Protein AF-A0A0K9PG26-F1 (afdb_monomer_lite)

InterPro domains:
  IPR025697 CLU domain [PF13236] (3-60)
  IPR025697 CLU domain [PS51823] (1-61)
  IPR027523 CLU domain containing protein [PTHR12601] (2-182)

Organism: Zostera marina (NCBI:txid29655)

Structure (mmCIF, N/CA/C/O backbone):
data_AF-A0A0K9PG26-F1
#
_entry.id   AF-A0A0K9PG26-F1
#
loop_
_atom_site.group_PDB
_atom_site.id
_atom_site.type_symbol
_atom_site.label_atom_id
_atom_site.label_alt_id
_atom_site.label_comp_id
_atom_site.label_asym_id
_atom_site.label_entity_id
_atom_site.label_seq_id
_atom_site.pdbx_PDB_ins_code
_atom_site.Cartn_x
_atom_site.Cartn_y
_atom_site.Cartn_z
_atom_site.occupancy
_atom_site.B_iso_or_equiv
_atom_site.auth_seq_id
_atom_site.auth_comp_id
_atom_site.auth_asym_id
_atom_site.auth_atom_id
_atom_site.pdbx_PDB_model_num
ATOM 1 N N . MET A 1 1 ? -6.878 -3.448 -15.282 1.00 68.56 1 MET A N 1
ATOM 2 C CA . MET A 1 1 ? -6.053 -3.776 -14.101 1.00 68.56 1 MET A CA 1
ATOM 3 C C . MET A 1 1 ? -6.264 -2.740 -13.002 1.00 68.56 1 MET A C 1
ATOM 5 O O . MET A 1 1 ? -6.674 -3.119 -11.918 1.00 68.56 1 MET A O 1
ATOM 9 N N . ASP A 1 2 ? -6.126 -1.450 -13.309 1.00 79.94 2 ASP A N 1
ATOM 10 C CA . ASP A 1 2 ? -6.165 -0.336 -12.342 1.00 79.94 2 ASP A CA 1
ATOM 11 C C . ASP A 1 2 ? -7.401 -0.305 -11.429 1.00 79.94 2 ASP A C 1
ATOM 13 O O . ASP A 1 2 ? -7.270 -0.129 -10.222 1.00 79.94 2 ASP A O 1
ATOM 17 N N . ARG A 1 3 ? -8.602 -0.567 -11.969 1.00 86.94 3 ARG A N 1
ATOM 18 C CA . ARG A 1 3 ? -9.836 -0.632 -11.164 1.00 86.94 3 ARG A CA 1
ATOM 19 C C . ARG A 1 3 ? -9.792 -1.724 -10.086 1.00 86.94 3 ARG A C 1
ATOM 21 O O . ARG A 1 3 ? -10.201 -1.467 -8.961 1.00 86.94 3 ARG A O 1
ATOM 28 N N . LEU A 1 4 ? -9.280 -2.912 -10.421 1.00 87.31 4 LEU A N 1
ATOM 29 C CA . LEU A 1 4 ? -9.166 -4.033 -9.477 1.00 87.31 4 LEU A CA 1
ATOM 30 C C . LEU A 1 4 ? -8.142 -3.724 -8.380 1.00 87.31 4 LEU A C 1
ATOM 32 O O . LEU A 1 4 ? -8.354 -4.065 -7.222 1.00 87.31 4 LEU A O 1
ATOM 36 N N . VAL A 1 5 ? -7.049 -3.042 -8.738 1.00 89.31 5 VAL A N 1
ATOM 37 C CA . VAL A 1 5 ? -6.026 -2.609 -7.776 1.00 89.31 5 VAL A CA 1
ATOM 38 C C . VAL A 1 5 ? -6.606 -1.582 -6.806 1.00 89.31 5 VAL A C 1
ATOM 40 O O . VAL A 1 5 ? -6.381 -1.702 -5.611 1.00 89.31 5 VAL A O 1
ATOM 43 N N . LEU A 1 6 ? -7.382 -0.609 -7.293 1.00 90.62 6 LEU A N 1
ATOM 44 C CA . LEU A 1 6 ? -8.043 0.391 -6.447 1.00 90.62 6 LEU A CA 1
ATOM 45 C C . LEU A 1 6 ? -9.041 -0.237 -5.469 1.00 90.62 6 LEU A C 1
ATOM 47 O O . LEU A 1 6 ? -9.115 0.172 -4.314 1.00 90.62 6 LEU A O 1
ATOM 51 N N . GLU A 1 7 ? -9.805 -1.229 -5.917 1.00 90.88 7 GLU A N 1
ATOM 52 C CA . GLU A 1 7 ? -10.752 -1.943 -5.062 1.00 90.88 7 GLU A CA 1
ATOM 53 C C . GLU A 1 7 ? -10.031 -2.778 -3.996 1.00 90.88 7 GLU A C 1
ATOM 55 O O . GLU A 1 7 ? -10.368 -2.694 -2.816 1.00 90.88 7 GLU A O 1
ATOM 60 N N . ALA A 1 8 ? -8.979 -3.506 -4.381 1.00 90.19 8 ALA A N 1
ATOM 61 C CA . ALA A 1 8 ? -8.137 -4.241 -3.441 1.00 90.19 8 ALA A CA 1
ATOM 62 C C . ALA A 1 8 ? -7.416 -3.307 -2.452 1.00 90.19 8 ALA A C 1
ATOM 64 O O . ALA A 1 8 ? -7.303 -3.623 -1.271 1.00 90.19 8 ALA A O 1
ATOM 65 N N . ALA A 1 9 ? -6.964 -2.139 -2.913 1.00 91.00 9 ALA A N 1
ATOM 66 C CA . ALA A 1 9 ? -6.271 -1.153 -2.094 1.00 91.00 9 ALA A CA 1
ATOM 67 C C . ALA A 1 9 ? -7.142 -0.637 -0.945 1.00 91.00 9 ALA A C 1
ATOM 69 O O . ALA A 1 9 ? -6.634 -0.506 0.163 1.00 91.00 9 ALA A O 1
ATOM 70 N N . LYS A 1 10 ? -8.443 -0.412 -1.174 1.00 89.62 10 LYS A N 1
ATOM 71 C CA . LYS A 1 10 ? -9.386 -0.017 -0.111 1.00 89.62 10 LYS A CA 1
ATOM 72 C C . LYS A 1 10 ? -9.435 -1.057 1.006 1.00 89.62 10 LYS A C 1
ATOM 74 O O . LYS A 1 10 ? -9.134 -0.738 2.148 1.00 89.62 10 LYS A O 1
ATOM 79 N N . HIS A 1 11 ? -9.636 -2.326 0.645 1.00 88.44 11 HIS A N 1
ATOM 80 C CA . HIS A 1 11 ? -9.655 -3.442 1.597 1.00 88.44 11 HIS A CA 1
ATOM 81 C C . HIS A 1 11 ? -8.320 -3.626 2.343 1.00 88.44 11 HIS A C 1
ATOM 83 O O . HIS A 1 11 ? -8.292 -4.080 3.485 1.00 88.44 11 HIS A O 1
ATOM 89 N N . LEU A 1 12 ? -7.200 -3.272 1.707 1.00 89.06 12 LEU A N 1
ATOM 90 C CA . LEU A 1 12 ? -5.863 -3.305 2.305 1.00 89.06 12 LEU A CA 1
ATOM 91 C C . LEU A 1 12 ? -5.487 -2.009 3.042 1.00 89.06 12 LEU A C 1
ATOM 93 O O . LEU A 1 12 ? -4.364 -1.905 3.536 1.00 89.06 12 LEU A O 1
ATOM 97 N N . HIS A 1 13 ? -6.396 -1.034 3.133 1.00 90.81 13 HIS A N 1
ATOM 98 C CA . HIS A 1 13 ? -6.166 0.279 3.737 1.00 90.81 13 HIS A CA 1
ATOM 99 C C . HIS A 1 13 ? -5.010 1.067 3.089 1.00 90.81 13 HIS A C 1
ATOM 101 O O . HIS A 1 13 ? -4.269 1.794 3.757 1.00 90.81 13 HIS A O 1
ATOM 107 N N . ILE A 1 14 ? -4.840 0.936 1.772 1.00 91.88 14 ILE A N 1
ATOM 108 C CA . ILE A 1 14 ? -3.791 1.597 0.990 1.00 91.88 14 ILE A CA 1
ATOM 109 C C . ILE A 1 14 ? -4.336 2.876 0.342 1.00 91.88 14 ILE A C 1
ATOM 111 O O . ILE A 1 14 ? -5.300 2.850 -0.420 1.00 91.88 14 ILE A O 1
ATOM 115 N N . LYS A 1 15 ? -3.676 4.012 0.602 1.00 91.56 15 LYS A N 1
ATOM 116 C CA . LYS A 1 15 ? -3.995 5.309 -0.017 1.00 91.56 15 LYS A CA 1
ATOM 117 C C . LYS A 1 15 ? -3.429 5.375 -1.438 1.00 91.56 15 LYS A C 1
ATOM 119 O O . LYS A 1 15 ? -2.234 5.136 -1.647 1.00 91.56 15 LYS A O 1
ATOM 124 N N . GLU A 1 16 ? -4.261 5.780 -2.396 1.00 91.94 16 GLU A N 1
ATOM 125 C CA . GLU A 1 16 ? -3.790 6.172 -3.727 1.00 91.94 16 GLU A CA 1
ATOM 126 C C . GLU A 1 16 ? -2.880 7.403 -3.610 1.00 91.94 16 GLU A C 1
ATOM 128 O O . GLU A 1 16 ? -3.219 8.400 -2.970 1.00 91.94 16 GLU A O 1
ATOM 133 N N . HIS A 1 17 ? -1.694 7.326 -4.199 1.00 91.50 17 HIS A N 1
ATOM 134 C CA . HIS A 1 17 ? -0.677 8.359 -4.086 1.00 91.50 17 HIS A CA 1
ATOM 135 C C . HIS A 1 17 ? 0.099 8.503 -5.392 1.00 91.50 17 HIS A C 1
ATOM 137 O O . HIS A 1 17 ? 0.189 7.581 -6.200 1.00 91.50 17 HIS A O 1
ATOM 143 N N . THR A 1 18 ? 0.676 9.682 -5.595 1.00 91.69 18 THR A N 1
ATOM 144 C CA . THR A 1 18 ? 1.418 10.002 -6.814 1.00 91.69 18 THR A CA 1
ATOM 145 C C . THR A 1 18 ? 2.913 9.869 -6.567 1.00 91.69 18 THR A C 1
ATOM 147 O O . THR A 1 18 ? 3.439 10.478 -5.638 1.00 91.69 18 THR A O 1
ATOM 150 N N . VAL A 1 19 ? 3.614 9.124 -7.413 1.00 90.81 19 VAL A N 1
ATOM 151 C CA . VAL A 1 19 ? 5.076 8.974 -7.380 1.00 90.81 19 VAL A CA 1
ATOM 152 C C . VAL A 1 19 ? 5.703 9.519 -8.654 1.00 90.81 19 VAL A C 1
ATOM 154 O O . VAL A 1 19 ? 5.040 9.599 -9.687 1.00 90.81 19 VAL A O 1
ATOM 157 N N . LEU A 1 20 ? 6.971 9.916 -8.573 1.00 90.19 20 LEU A N 1
ATOM 158 C CA . LEU A 1 20 ? 7.750 10.326 -9.737 1.00 90.19 20 LEU A CA 1
ATOM 159 C C . LEU A 1 20 ? 8.539 9.136 -10.280 1.00 90.19 20 LEU A C 1
ATOM 161 O O . LEU A 1 20 ? 9.226 8.447 -9.524 1.00 90.19 20 LEU A O 1
ATOM 165 N N . ASP A 1 21 ? 8.457 8.916 -11.588 1.00 87.75 21 ASP A N 1
ATOM 166 C CA . ASP A 1 21 ? 9.304 7.945 -12.274 1.00 87.75 21 ASP A CA 1
ATOM 167 C C . ASP A 1 21 ? 10.742 8.472 -12.475 1.00 87.75 21 ASP A C 1
ATOM 169 O O . ASP A 1 21 ? 11.083 9.607 -12.121 1.00 87.75 21 ASP A O 1
ATOM 173 N N . GLY A 1 22 ? 11.612 7.642 -13.060 1.00 85.62 22 GLY A N 1
ATOM 174 C CA . GLY A 1 22 ? 12.997 8.023 -13.365 1.00 85.62 22 GLY A CA 1
ATOM 175 C C . GLY A 1 22 ? 13.137 9.169 -14.378 1.00 85.62 22 GLY A C 1
ATOM 176 O O . GLY A 1 22 ? 14.198 9.785 -14.442 1.00 85.62 22 GLY A O 1
ATOM 177 N N . ALA A 1 23 ? 12.081 9.480 -15.135 1.00 87.75 23 ALA A N 1
ATOM 178 C CA . ALA A 1 23 ? 12.010 10.595 -16.077 1.00 87.75 23 ALA A CA 1
ATOM 179 C C . ALA A 1 23 ? 11.346 11.851 -15.470 1.00 87.75 23 ALA A C 1
ATOM 181 O O . ALA A 1 23 ? 11.196 12.860 -16.157 1.00 87.75 23 ALA A O 1
ATOM 182 N N . GLY A 1 24 ? 10.955 11.813 -14.189 1.00 85.19 24 GLY A N 1
ATOM 183 C CA . GLY A 1 24 ? 10.282 12.912 -13.496 1.00 85.19 24 GLY A CA 1
ATOM 184 C C . GLY A 1 24 ? 8.788 13.044 -13.810 1.00 85.19 24 GLY A C 1
ATOM 185 O O . GLY A 1 24 ? 8.179 14.046 -13.437 1.00 85.19 24 GLY A O 1
ATOM 186 N N . LYS A 1 25 ? 8.174 12.059 -14.474 1.00 88.88 25 LYS A N 1
ATOM 187 C CA . LYS A 1 25 ? 6.734 12.029 -14.736 1.00 88.88 25 LYS A CA 1
ATOM 188 C C . LYS A 1 25 ? 5.983 11.516 -13.511 1.00 88.88 25 LYS A C 1
ATOM 190 O O . LYS A 1 25 ? 6.385 10.546 -12.871 1.00 88.88 25 LYS A O 1
ATOM 195 N N . SER A 1 26 ? 4.855 12.150 -13.209 1.00 89.56 26 SER A N 1
ATOM 196 C CA . SER A 1 26 ? 3.950 11.729 -12.146 1.00 89.56 26 SER A CA 1
ATOM 197 C C . SER A 1 26 ? 3.093 10.531 -12.569 1.00 89.56 26 SER A C 1
ATOM 199 O O . SER A 1 26 ? 2.443 10.539 -13.616 1.00 89.56 26 SER A O 1
ATOM 201 N N . VAL A 1 27 ? 3.070 9.498 -11.729 1.00 89.94 27 VAL A N 1
ATOM 202 C CA . VAL A 1 27 ? 2.254 8.288 -11.892 1.00 89.94 27 VAL A CA 1
ATOM 203 C C . VAL A 1 27 ? 1.452 8.068 -10.615 1.00 89.94 27 VAL A C 1
ATOM 205 O O . VAL A 1 27 ? 2.006 8.116 -9.518 1.00 89.94 27 VAL A O 1
ATOM 208 N N . LYS A 1 28 ? 0.143 7.837 -10.743 1.00 91.31 28 LYS A N 1
ATOM 209 C CA . LYS A 1 28 ? -0.724 7.490 -9.610 1.00 91.31 28 LYS A CA 1
ATOM 210 C C . LYS A 1 28 ? -0.681 5.990 -9.360 1.00 91.31 28 LYS A C 1
ATOM 212 O O . LYS A 1 28 ? -0.834 5.211 -10.296 1.00 91.31 28 LYS A O 1
ATOM 217 N N . LEU A 1 29 ? -0.485 5.601 -8.106 1.00 90.69 29 LEU A N 1
ATOM 218 C CA . LEU A 1 29 ? -0.413 4.214 -7.668 1.00 90.69 29 LEU A CA 1
ATOM 219 C C . LEU A 1 29 ? -1.283 4.011 -6.428 1.00 90.69 29 LEU A C 1
ATOM 221 O O . LEU A 1 29 ? -1.272 4.817 -5.501 1.00 90.69 29 LEU A O 1
ATOM 225 N N . ALA A 1 30 ? -1.976 2.879 -6.381 1.00 91.19 30 ALA A N 1
ATOM 226 C CA . ALA A 1 30 ? -2.668 2.380 -5.191 1.00 91.19 30 ALA A CA 1
ATOM 227 C C . ALA A 1 30 ? -1.954 1.143 -4.608 1.00 91.19 30 ALA A C 1
ATOM 229 O O . ALA A 1 30 ? -2.565 0.289 -3.978 1.00 91.19 30 ALA A O 1
ATOM 230 N N . ALA A 1 31 ? -0.647 1.034 -4.858 1.00 91.44 31 ALA A N 1
ATOM 231 C CA . ALA A 1 31 ? 0.216 -0.055 -4.420 1.00 91.44 31 ALA A CA 1
ATOM 232 C C . ALA A 1 31 ? 1.639 0.478 -4.139 1.00 91.44 31 ALA A C 1
ATOM 234 O O . ALA A 1 31 ? 1.981 1.584 -4.571 1.00 91.44 31 ALA A O 1
ATOM 235 N N . PRO A 1 32 ? 2.486 -0.275 -3.418 1.00 90.81 32 PRO A N 1
ATOM 236 C CA . PRO A 1 32 ? 3.906 0.043 -3.256 1.00 90.81 32 PRO A CA 1
ATOM 237 C C . PRO A 1 32 ? 4.631 0.217 -4.600 1.00 90.81 32 PRO A C 1
ATOM 239 O O . PRO A 1 32 ? 4.317 -0.484 -5.558 1.00 90.81 32 PRO A O 1
ATOM 242 N N . VAL A 1 33 ? 5.654 1.083 -4.659 1.00 90.75 33 VAL A N 1
ATOM 243 C CA . VAL A 1 33 ? 6.401 1.343 -5.917 1.00 90.75 33 VAL A CA 1
ATOM 244 C C . VAL A 1 33 ? 7.082 0.085 -6.464 1.00 90.75 33 VAL A C 1
ATOM 246 O O . VAL A 1 33 ? 7.266 -0.057 -7.666 1.00 90.75 33 VAL A O 1
ATOM 249 N N . GLU A 1 34 ? 7.451 -0.845 -5.587 1.00 89.06 34 GLU A N 1
ATOM 250 C CA . GLU A 1 34 ? 8.114 -2.086 -5.994 1.00 89.06 34 GLU A CA 1
ATOM 251 C C . GLU A 1 34 ? 7.149 -3.160 -6.515 1.00 89.06 34 GLU A C 1
ATOM 253 O O . GLU A 1 34 ? 7.617 -4.167 -7.039 1.00 89.06 34 GLU A O 1
ATOM 258 N N . CYS A 1 35 ? 5.829 -2.981 -6.374 1.00 90.62 35 CYS A N 1
ATOM 259 C CA . CYS A 1 35 ? 4.869 -3.973 -6.846 1.00 90.62 35 CYS A CA 1
ATOM 260 C C . CYS A 1 35 ? 4.908 -4.099 -8.368 1.00 90.62 35 CYS A C 1
ATOM 262 O O . CYS A 1 35 ? 4.897 -3.1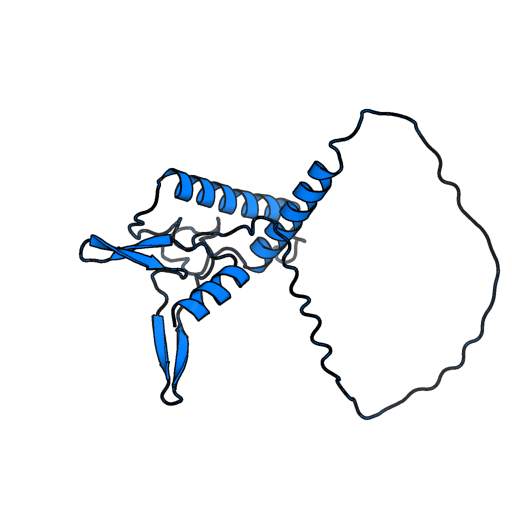08 -9.100 1.00 90.62 35 CYS A O 1
ATOM 264 N N . LYS A 1 36 ? 4.891 -5.343 -8.848 1.00 91.25 36 LYS A N 1
ATOM 265 C CA . LYS A 1 36 ? 4.881 -5.660 -10.279 1.00 91.25 36 LYS A CA 1
ATOM 266 C C . LYS A 1 36 ? 3.561 -6.294 -10.672 1.00 91.25 36 LYS A C 1
ATOM 268 O O . LYS A 1 36 ? 3.095 -7.223 -10.018 1.00 91.25 36 LYS A O 1
ATOM 273 N N . GLY A 1 37 ? 2.983 -5.805 -11.761 1.00 90.62 37 GLY A N 1
ATOM 274 C CA . GLY A 1 37 ? 1.832 -6.426 -12.404 1.00 90.62 37 GLY A CA 1
ATOM 275 C C . GLY A 1 37 ? 2.279 -7.351 -13.530 1.00 90.62 37 GLY A C 1
ATOM 276 O O . GLY A 1 37 ? 3.067 -6.933 -14.376 1.00 90.62 37 GLY A O 1
ATOM 277 N N . ILE A 1 38 ? 1.764 -8.580 -13.568 1.00 93.12 38 ILE A N 1
ATOM 278 C CA . ILE A 1 38 ? 1.943 -9.493 -14.707 1.00 93.12 38 ILE A CA 1
ATOM 279 C C . ILE A 1 38 ? 0.595 -10.036 -15.186 1.00 93.12 38 ILE A C 1
ATOM 281 O O . ILE A 1 38 ? -0.385 -10.059 -14.437 1.00 93.12 38 ILE A O 1
ATOM 285 N N . VAL A 1 39 ? 0.560 -10.487 -16.438 1.00 94.44 39 VAL A N 1
ATOM 286 C CA . VAL A 1 39 ? -0.566 -11.231 -17.014 1.00 94.44 39 VAL A CA 1
ATOM 287 C C . VAL A 1 39 ? -0.094 -12.661 -17.247 1.00 94.44 39 VAL A C 1
ATOM 289 O O . VAL A 1 39 ? 0.906 -12.872 -17.932 1.00 94.44 39 VAL A O 1
ATOM 292 N N . GLY A 1 40 ? -0.768 -13.628 -16.628 1.00 94.75 40 GLY A N 1
ATOM 293 C CA . GLY A 1 40 ? -0.486 -15.047 -16.822 1.00 94.75 40 GLY A CA 1
ATOM 294 C C . GLY A 1 40 ? -0.894 -15.529 -18.213 1.00 94.75 40 GLY A C 1
ATOM 295 O O . GLY A 1 40 ? -1.677 -14.884 -18.909 1.00 94.75 40 GLY A O 1
ATOM 296 N N . SER A 1 41 ? -0.398 -16.702 -18.612 1.00 96.81 41 SER A N 1
ATOM 297 C CA . SER A 1 41 ? -0.811 -17.367 -19.859 1.00 96.81 41 SER A CA 1
ATOM 298 C C . SER A 1 41 ? -2.297 -17.747 -19.876 1.00 96.81 41 SER A C 1
ATOM 300 O O . SER A 1 41 ? -2.873 -17.952 -20.939 1.00 96.81 41 SER A O 1
ATOM 302 N N . ASP A 1 42 ? -2.921 -17.811 -18.702 1.00 96.00 42 ASP A N 1
ATOM 303 C CA . ASP A 1 42 ? -4.350 -18.018 -18.485 1.00 96.00 42 ASP A CA 1
ATOM 304 C C . ASP A 1 42 ? -5.169 -16.710 -18.514 1.00 96.00 42 ASP A C 1
ATOM 306 O O . ASP A 1 42 ? -6.343 -16.707 -18.142 1.00 96.00 42 ASP A O 1
ATOM 310 N N . ASN A 1 43 ? -4.565 -15.598 -18.950 1.00 93.12 43 ASN A N 1
ATOM 311 C CA . ASN A 1 43 ? -5.142 -14.249 -18.984 1.00 93.12 43 ASN A CA 1
ATOM 312 C C . ASN A 1 43 ? -5.550 -13.688 -17.610 1.00 93.12 43 ASN A C 1
ATOM 314 O O . ASN A 1 43 ? -6.308 -12.718 -17.539 1.00 93.12 43 ASN A O 1
ATOM 318 N N . ARG A 1 44 ? -5.050 -14.253 -16.503 1.00 93.06 44 ARG A N 1
ATOM 319 C CA . ARG A 1 44 ? -5.277 -13.692 -15.165 1.00 93.06 44 ARG A CA 1
ATOM 320 C C . ARG A 1 44 ? -4.242 -12.623 -14.836 1.00 93.06 44 ARG A C 1
ATOM 322 O O . ARG A 1 44 ? -3.076 -12.713 -15.214 1.00 93.06 44 ARG A O 1
ATOM 329 N N . HIS A 1 45 ? -4.680 -11.597 -14.114 1.00 90.50 45 HIS A N 1
ATOM 330 C CA . HIS A 1 45 ? -3.817 -10.521 -13.641 1.00 90.50 45 HIS A CA 1
ATOM 331 C C . HIS A 1 45 ? -3.258 -10.861 -12.260 1.00 90.50 45 HIS A C 1
ATOM 333 O O . HIS A 1 45 ? -4.024 -11.141 -11.340 1.00 90.50 45 HIS A O 1
ATOM 339 N N . TYR A 1 46 ? -1.941 -10.769 -12.102 1.00 91.19 46 TYR A N 1
ATOM 340 C CA . TYR A 1 46 ? -1.263 -10.992 -10.828 1.00 91.19 46 TYR A CA 1
ATOM 341 C C . TYR A 1 46 ? -0.530 -9.732 -10.387 1.00 91.19 46 TYR A C 1
ATOM 343 O O . TYR A 1 46 ? 0.063 -9.027 -11.206 1.00 91.19 46 TYR A O 1
ATOM 351 N N . ILE A 1 47 ? -0.554 -9.482 -9.080 1.00 90.75 47 ILE A N 1
ATOM 352 C CA . ILE A 1 47 ? 0.269 -8.470 -8.421 1.00 90.75 47 ILE A CA 1
ATOM 353 C C . ILE A 1 47 ? 1.301 -9.213 -7.582 1.00 90.75 47 ILE A C 1
ATOM 355 O O . ILE A 1 47 ? 0.955 -10.083 -6.784 1.00 90.75 47 ILE A O 1
ATOM 359 N N . LEU A 1 48 ? 2.566 -8.875 -7.783 1.00 91.88 48 LEU A N 1
ATOM 360 C CA . LEU A 1 48 ? 3.705 -9.451 -7.085 1.00 91.88 48 LEU A CA 1
ATOM 361 C C . LEU A 1 48 ? 4.280 -8.449 -6.076 1.00 91.88 48 LEU A C 1
ATOM 363 O O . LEU A 1 48 ? 3.921 -7.269 -6.064 1.00 91.88 48 LEU A O 1
ATOM 367 N N . ASP A 1 49 ? 5.199 -8.931 -5.240 1.00 90.44 49 ASP A N 1
ATOM 368 C CA . ASP A 1 49 ? 5.979 -8.114 -4.302 1.00 90.44 49 ASP A CA 1
ATOM 369 C C . ASP A 1 49 ? 5.132 -7.378 -3.236 1.00 90.44 49 ASP A C 1
ATOM 371 O O . ASP A 1 49 ? 5.470 -6.291 -2.771 1.00 90.44 49 ASP A O 1
ATOM 375 N N . LEU A 1 50 ? 4.041 -8.008 -2.778 1.00 87.56 50 LEU A N 1
ATOM 376 C CA . LEU A 1 50 ? 3.121 -7.472 -1.757 1.00 87.56 50 LEU A CA 1
ATOM 377 C C . LEU A 1 50 ? 3.694 -7.430 -0.325 1.00 87.56 50 LEU A C 1
ATOM 379 O O . LEU A 1 50 ? 3.014 -6.995 0.601 1.00 87.56 50 LEU A O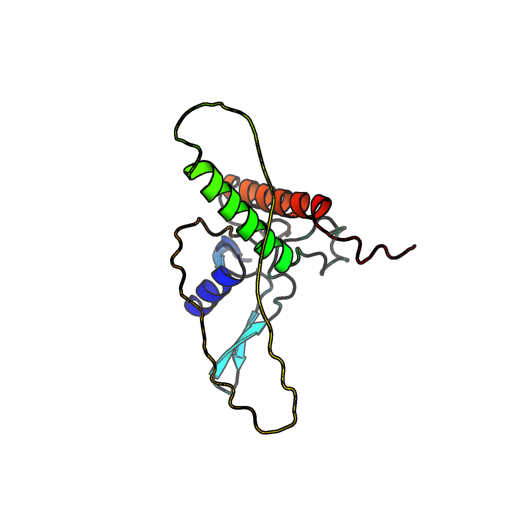 1
ATOM 383 N N . MET A 1 51 ? 4.948 -7.841 -0.114 1.00 86.19 51 MET A N 1
ATOM 384 C CA . MET A 1 51 ? 5.565 -7.934 1.221 1.00 86.19 51 MET A CA 1
ATOM 385 C C . MET A 1 51 ? 5.671 -6.586 1.955 1.00 86.19 51 MET A C 1
ATOM 387 O O . MET A 1 51 ? 5.846 -6.564 3.169 1.00 86.19 51 MET A O 1
ATOM 391 N N . ARG A 1 52 ? 5.561 -5.463 1.235 1.00 88.62 52 ARG A N 1
ATOM 392 C CA . ARG A 1 52 ? 5.506 -4.101 1.793 1.00 88.62 52 ARG A CA 1
ATOM 393 C C . ARG A 1 52 ? 4.221 -3.381 1.381 1.00 88.62 52 ARG A C 1
ATOM 395 O O . ARG A 1 52 ? 4.241 -2.194 1.076 1.00 88.62 52 ARG A O 1
ATOM 402 N N . ALA A 1 53 ? 3.105 -4.104 1.323 1.00 89.19 53 ALA A N 1
ATOM 403 C CA . ALA A 1 53 ? 1.788 -3.509 1.090 1.00 89.19 53 ALA A CA 1
ATOM 404 C C . ALA A 1 53 ? 1.422 -2.470 2.165 1.00 89.19 53 ALA A C 1
ATOM 406 O O . ALA A 1 53 ? 0.691 -1.525 1.885 1.00 89.19 53 ALA A O 1
ATOM 407 N N . THR A 1 54 ? 1.979 -2.609 3.369 1.00 91.62 54 THR A N 1
ATOM 408 C CA . THR A 1 54 ? 1.817 -1.678 4.484 1.00 91.62 54 THR A CA 1
ATOM 409 C C . THR A 1 54 ? 3.073 -0.817 4.701 1.00 91.62 54 THR A C 1
ATOM 411 O O . THR A 1 54 ? 4.177 -1.195 4.288 1.00 91.62 54 THR A O 1
ATOM 414 N N . PRO A 1 55 ? 2.941 0.357 5.349 1.00 91.19 55 PRO A N 1
ATOM 415 C CA . PRO A 1 55 ? 4.081 1.216 5.673 1.00 91.19 55 PRO A CA 1
ATOM 416 C C . PRO A 1 55 ? 5.116 0.534 6.581 1.00 91.19 55 PRO A C 1
ATOM 418 O O . PRO A 1 55 ? 4.822 -0.448 7.260 1.00 91.19 55 PRO A O 1
ATOM 421 N N . ARG A 1 56 ? 6.334 1.088 6.638 1.00 90.50 56 ARG A N 1
ATOM 422 C CA . ARG A 1 56 ? 7.389 0.636 7.566 1.00 90.50 56 ARG A CA 1
ATOM 423 C C . ARG A 1 56 ? 6.934 0.707 9.027 1.00 90.50 56 ARG A C 1
ATOM 425 O O . ARG A 1 56 ? 6.265 1.661 9.422 1.00 90.50 56 ARG A O 1
ATOM 432 N N . ASP A 1 57 ? 7.347 -0.287 9.807 1.00 86.12 57 ASP A N 1
ATOM 433 C CA . ASP A 1 57 ? 7.160 -0.321 11.262 1.00 86.12 57 ASP A CA 1
ATOM 434 C C . ASP A 1 57 ? 8.301 0.415 11.995 1.00 86.12 57 ASP A C 1
ATOM 436 O O . ASP A 1 57 ? 9.347 0.702 11.415 1.00 86.12 57 ASP A O 1
ATOM 440 N N . VAL A 1 58 ? 8.131 0.701 13.287 1.00 74.88 58 VAL A N 1
ATOM 441 C CA . VAL A 1 58 ? 9.146 1.333 14.145 1.00 74.88 58 VAL A CA 1
ATOM 442 C C . VAL A 1 58 ? 10.408 0.520 14.339 1.00 74.88 58 VAL A C 1
ATOM 444 O O . VAL A 1 58 ? 11.461 1.095 14.591 1.00 74.88 58 VAL A O 1
ATOM 447 N N . ASN A 1 59 ? 10.317 -0.798 14.195 1.00 80.88 59 ASN A N 1
ATOM 448 C CA . ASN A 1 59 ? 11.475 -1.675 14.284 1.00 80.88 59 ASN A CA 1
ATOM 449 C C . ASN A 1 59 ? 12.350 -1.597 13.022 1.00 80.88 59 ASN A C 1
ATOM 451 O O . ASN A 1 59 ? 13.381 -2.261 12.939 1.00 80.88 59 ASN A O 1
ATOM 455 N N . PHE A 1 60 ? 11.954 -0.797 12.024 1.00 85.81 60 PHE A N 1
ATOM 456 C CA . PHE A 1 60 ? 12.758 -0.558 10.839 1.00 85.81 60 PHE A CA 1
ATOM 457 C C . PHE A 1 60 ? 14.044 0.195 11.201 1.00 85.81 60 PHE A C 1
ATOM 459 O O . PHE A 1 60 ? 14.053 1.405 11.411 1.00 85.81 60 PHE A O 1
ATOM 466 N N . ASN A 1 61 ? 15.147 -0.545 11.236 1.00 83.81 61 ASN A N 1
ATOM 467 C CA . ASN A 1 61 ? 16.481 -0.044 11.565 1.00 83.81 61 ASN A CA 1
ATOM 468 C C . ASN A 1 61 ? 17.360 0.218 10.325 1.00 83.81 61 ASN A C 1
ATOM 470 O O . ASN A 1 61 ? 18.553 0.477 10.464 1.00 83.81 61 ASN A O 1
ATOM 474 N N . GLY A 1 62 ? 16.791 0.140 9.116 1.00 83.69 62 GLY A N 1
ATOM 475 C CA . GLY A 1 62 ? 17.502 0.394 7.865 1.00 83.69 62 GLY A CA 1
ATOM 476 C C . GLY A 1 62 ? 17.285 -0.679 6.789 1.00 83.69 62 GLY A C 1
ATOM 477 O O . GLY A 1 62 ? 16.429 -1.557 6.928 1.00 83.69 62 GLY A O 1
ATOM 478 N N . PRO A 1 63 ? 18.059 -0.631 5.690 1.00 81.44 63 PRO A N 1
ATOM 479 C CA . PRO A 1 63 ? 17.816 -1.421 4.478 1.00 81.44 63 PRO A CA 1
ATOM 480 C C . PRO A 1 63 ? 17.931 -2.940 4.675 1.00 81.44 63 PRO A C 1
ATOM 482 O O . PRO A 1 63 ? 17.312 -3.694 3.927 1.00 81.44 63 PRO A O 1
ATOM 485 N N . ASN A 1 64 ? 18.649 -3.402 5.703 1.00 83.12 64 ASN A N 1
ATOM 486 C CA . ASN A 1 64 ? 18.751 -4.828 6.035 1.00 83.12 64 ASN A CA 1
ATOM 487 C C . ASN A 1 64 ? 17.440 -5.399 6.609 1.00 83.12 64 ASN A C 1
ATOM 489 O O . ASN A 1 64 ? 17.204 -6.602 6.540 1.00 83.12 64 ASN A O 1
ATOM 493 N N . SER A 1 65 ? 16.547 -4.537 7.098 1.00 84.25 65 SER A N 1
ATOM 494 C CA . SER A 1 65 ? 15.276 -4.908 7.724 1.00 84.25 65 SER A CA 1
ATOM 495 C C . SER A 1 65 ? 14.098 -4.709 6.773 1.00 84.25 65 SER A C 1
ATOM 497 O O . SER A 1 65 ? 13.119 -4.018 7.065 1.00 84.25 65 SER A O 1
ATOM 499 N N . ARG A 1 66 ? 14.181 -5.330 5.588 1.00 78.44 66 ARG A N 1
ATOM 500 C CA . ARG A 1 66 ? 13.195 -5.147 4.507 1.00 78.44 66 ARG A CA 1
ATOM 501 C C . ARG A 1 66 ? 11.777 -5.603 4.855 1.00 78.44 66 ARG A C 1
ATOM 503 O O . ARG A 1 66 ? 10.852 -5.155 4.182 1.00 78.44 66 ARG A O 1
ATOM 510 N N . PHE A 1 67 ? 11.595 -6.418 5.890 1.00 81.31 67 PHE A N 1
ATOM 511 C CA . PHE A 1 67 ? 10.288 -6.934 6.317 1.00 81.31 67 PHE A CA 1
ATOM 512 C C . PHE A 1 67 ? 9.762 -6.302 7.609 1.00 81.31 67 PHE A C 1
ATOM 514 O O . PHE A 1 67 ? 8.721 -6.715 8.107 1.00 81.31 67 PHE A O 1
ATOM 521 N N . CYS A 1 68 ? 10.431 -5.268 8.134 1.00 88.50 68 CYS A N 1
ATOM 522 C CA . CYS A 1 68 ? 9.878 -4.453 9.214 1.00 88.50 68 CYS A CA 1
ATOM 523 C C . CYS A 1 68 ? 8.799 -3.526 8.645 1.00 88.50 68 CYS A C 1
ATOM 525 O O . CYS A 1 68 ? 9.057 -2.379 8.265 1.00 88.50 68 CYS A O 1
ATOM 527 N N . VAL A 1 69 ? 7.597 -4.079 8.517 1.00 90.44 69 VAL A N 1
ATOM 528 C CA . VAL A 1 69 ? 6.392 -3.427 8.004 1.00 90.44 69 VAL A CA 1
ATOM 529 C C . VAL A 1 69 ? 5.268 -3.571 9.016 1.00 90.44 69 VAL A C 1
ATOM 531 O O . VAL A 1 69 ? 5.256 -4.493 9.832 1.00 90.44 69 VAL A O 1
ATOM 534 N N . LEU A 1 70 ? 4.331 -2.635 8.979 1.00 89.62 70 LEU A N 1
ATOM 535 C CA . LEU A 1 70 ? 3.213 -2.595 9.903 1.00 89.62 70 LEU A CA 1
ATOM 536 C C . LEU A 1 70 ? 2.273 -3.770 9.620 1.00 89.62 70 LEU A C 1
ATOM 538 O O . LEU A 1 70 ? 1.866 -3.981 8.479 1.00 89.62 70 LEU A O 1
ATOM 542 N N . ARG A 1 71 ? 1.932 -4.550 10.644 1.00 89.50 71 ARG A N 1
ATOM 543 C CA . ARG A 1 71 ? 1.036 -5.701 10.477 1.00 89.50 71 ARG A CA 1
ATOM 544 C C . ARG A 1 71 ? -0.359 -5.245 10.008 1.00 89.50 71 ARG A C 1
ATOM 546 O O . ARG A 1 71 ? -0.926 -4.356 10.650 1.00 89.50 71 ARG A O 1
ATOM 553 N N . PRO A 1 72 ? -0.929 -5.817 8.929 1.00 87.44 72 PRO A N 1
ATOM 554 C CA . PRO A 1 72 ? -2.265 -5.455 8.440 1.00 87.44 72 PRO A CA 1
ATOM 555 C C . PRO A 1 72 ? -3.368 -5.572 9.501 1.00 87.44 72 PRO A C 1
ATOM 557 O O . PRO A 1 72 ? -4.304 -4.772 9.528 1.00 87.44 72 PRO A O 1
ATOM 560 N N . GLU A 1 73 ? -3.232 -6.526 10.420 1.00 88.19 73 GLU A N 1
ATOM 561 C CA . GLU A 1 73 ? -4.163 -6.752 11.526 1.00 88.19 73 GLU A CA 1
ATOM 562 C C . GLU A 1 73 ? -4.212 -5.546 12.473 1.00 88.19 73 GLU A C 1
ATOM 564 O O . GLU A 1 73 ? -5.277 -5.176 12.962 1.00 88.19 73 GLU A O 1
ATOM 569 N N . LEU A 1 74 ? -3.072 -4.881 12.686 1.00 86.50 74 LEU A N 1
ATOM 570 C CA . LEU A 1 74 ? -2.987 -3.689 13.531 1.00 86.50 74 LEU A CA 1
ATOM 571 C C . LEU A 1 74 ? -3.663 -2.487 12.886 1.00 86.50 74 LEU A C 1
ATOM 573 O O . LEU A 1 74 ? -4.313 -1.704 13.572 1.00 86.50 74 LEU A O 1
ATOM 577 N N . ILE A 1 75 ? -3.520 -2.347 11.569 1.00 89.00 75 ILE A N 1
ATOM 578 C CA . ILE A 1 75 ? -4.202 -1.298 10.810 1.00 89.00 75 ILE A CA 1
ATOM 579 C C . ILE A 1 75 ? -5.710 -1.522 10.909 1.00 89.00 75 ILE A C 1
ATOM 581 O O . ILE A 1 75 ? -6.439 -0.608 11.273 1.00 89.00 75 ILE A O 1
ATOM 585 N N . THR A 1 76 ? -6.155 -2.759 10.689 1.00 88.31 76 THR A N 1
ATOM 586 C CA . THR A 1 76 ? -7.570 -3.141 10.771 1.00 88.31 76 THR A CA 1
ATOM 587 C C . THR A 1 76 ? -8.150 -2.869 12.162 1.00 88.31 76 THR A C 1
ATOM 589 O O . THR A 1 76 ? -9.195 -2.232 12.280 1.00 88.31 76 THR A O 1
ATOM 592 N N . SER A 1 77 ? -7.453 -3.285 13.225 1.00 88.31 77 SER A N 1
ATOM 593 C CA . SER A 1 77 ? -7.860 -3.008 14.608 1.00 88.31 77 SER A CA 1
ATOM 594 C C . SER A 1 77 ? -7.908 -1.504 14.889 1.00 88.31 77 SER A C 1
ATOM 596 O O . SER A 1 77 ? -8.888 -1.012 15.444 1.00 88.31 77 SER A O 1
ATOM 598 N N . PHE A 1 78 ? -6.908 -0.742 14.437 1.00 88.62 78 PHE A N 1
ATOM 599 C CA . PHE A 1 78 ? -6.900 0.710 14.584 1.00 88.62 78 PHE A CA 1
ATOM 600 C C . PHE A 1 78 ? -8.108 1.365 13.900 1.00 88.62 78 PHE A C 1
ATOM 602 O O . PHE A 1 78 ? -8.793 2.167 14.532 1.00 88.62 78 PHE A O 1
ATOM 609 N N . CYS A 1 79 ? -8.424 0.980 12.661 1.00 88.25 79 CYS A N 1
ATOM 610 C CA . CYS A 1 79 ? -9.605 1.463 11.940 1.00 88.25 79 CYS A CA 1
ATOM 611 C C . CYS A 1 79 ? -10.901 1.203 12.714 1.00 88.25 79 CYS A C 1
ATOM 613 O O . CYS A 1 79 ? -11.727 2.104 12.842 1.00 88.25 79 CYS A O 1
ATOM 615 N N . GLN A 1 80 ? -11.053 -0.001 13.273 1.00 87.81 80 GLN A N 1
ATOM 616 C CA . GLN A 1 80 ? -12.210 -0.359 14.094 1.00 87.81 80 GLN A CA 1
ATOM 617 C C . GLN A 1 80 ? -12.296 0.520 15.347 1.00 87.81 80 GLN A C 1
ATOM 619 O O . GLN A 1 80 ? -13.335 1.129 15.599 1.00 87.81 80 GLN A O 1
ATOM 624 N N . THR A 1 81 ? -11.191 0.667 16.088 1.00 87.50 81 THR A N 1
ATOM 625 C CA . THR A 1 81 ? -11.175 1.502 17.300 1.00 87.50 81 THR A CA 1
ATOM 626 C C . THR A 1 81 ? -11.486 2.969 17.006 1.00 87.50 81 THR A C 1
ATOM 628 O O . THR A 1 81 ? -12.252 3.597 17.735 1.00 87.50 81 THR A O 1
ATOM 631 N N . GLU A 1 82 ? -10.955 3.529 15.917 1.00 86.12 82 GLU A N 1
ATOM 632 C CA . GLU A 1 82 ? -11.235 4.911 15.534 1.00 86.12 82 GLU A CA 1
ATOM 633 C C . GLU A 1 82 ? -12.705 5.081 15.132 1.00 86.12 82 GLU A C 1
ATOM 635 O O . GLU A 1 82 ? -13.350 6.009 15.622 1.00 86.12 82 GLU A O 1
ATOM 640 N N . ALA A 1 83 ? -13.270 4.157 14.349 1.00 86.00 83 ALA A N 1
ATOM 641 C CA . ALA A 1 83 ? -14.686 4.181 13.975 1.00 86.00 83 ALA A CA 1
ATOM 642 C C . ALA A 1 83 ? -15.617 4.124 15.203 1.00 86.00 83 ALA A C 1
ATOM 644 O O . ALA A 1 83 ? -16.595 4.875 15.289 1.00 86.00 83 ALA A O 1
ATOM 645 N N . GLU A 1 84 ? -15.284 3.301 16.201 1.00 85.56 84 GLU A N 1
ATOM 646 C CA . GLU A 1 84 ? -16.014 3.254 17.470 1.00 85.56 84 GLU A CA 1
ATOM 647 C C . GLU A 1 84 ? -15.912 4.568 18.252 1.00 85.56 84 GLU A C 1
ATOM 649 O O . GLU A 1 84 ? -16.909 5.045 18.800 1.00 85.56 84 GLU A O 1
ATOM 654 N N . THR A 1 85 ? -14.722 5.174 18.324 1.00 84.31 85 THR A N 1
ATOM 655 C CA . THR A 1 85 ? -14.545 6.458 19.025 1.00 84.31 85 THR A CA 1
ATOM 656 C C . THR A 1 85 ? -15.294 7.594 18.337 1.00 84.31 85 THR A C 1
ATOM 658 O O . THR A 1 85 ? -15.841 8.460 19.021 1.00 84.31 85 THR A O 1
ATOM 661 N N . MET A 1 86 ? -15.364 7.582 17.002 1.00 78.94 86 MET A N 1
ATOM 662 C CA . MET A 1 86 ? -16.130 8.551 16.220 1.00 78.94 86 MET A CA 1
ATOM 663 C C . MET A 1 86 ? -17.633 8.400 16.474 1.00 78.94 86 MET A C 1
ATOM 665 O O . MET A 1 86 ? -18.297 9.398 16.746 1.00 78.94 86 MET A O 1
ATOM 669 N N . SER A 1 87 ? -18.152 7.166 16.504 1.00 79.62 87 SER A N 1
ATOM 670 C CA . SER A 1 87 ? -19.560 6.913 16.857 1.00 79.62 87 SER A CA 1
ATOM 671 C C . SER A 1 87 ? -19.895 7.353 18.286 1.00 79.62 87 SER A C 1
ATOM 673 O O . SER A 1 87 ? -20.896 8.032 18.498 1.00 79.62 87 SER A O 1
ATOM 675 N N . LYS A 1 88 ? -19.030 7.046 19.264 1.00 78.94 88 LYS A N 1
ATOM 676 C CA . LYS A 1 88 ? -19.216 7.453 20.673 1.00 78.94 88 LYS A CA 1
ATOM 677 C C . LYS A 1 88 ? -19.176 8.978 20.857 1.00 78.94 88 LYS A C 1
ATOM 679 O O . LYS A 1 88 ? -19.856 9.517 21.722 1.00 78.94 88 LYS A O 1
ATOM 684 N N . ARG A 1 89 ? -18.389 9.703 20.054 1.00 69.19 89 ARG A N 1
ATOM 685 C CA . ARG A 1 89 ? -18.350 11.179 20.084 1.00 69.19 89 ARG A CA 1
ATOM 686 C C . ARG A 1 89 ? -19.580 11.813 19.442 1.00 69.19 89 ARG A C 1
ATOM 688 O O . ARG A 1 89 ? -20.041 12.832 19.941 1.00 69.19 89 ARG A O 1
ATOM 695 N N . ALA A 1 90 ? -20.117 11.211 18.382 1.00 68.44 90 ALA A N 1
ATOM 696 C CA . ALA A 1 90 ? -21.343 11.680 17.743 1.00 68.44 90 ALA A CA 1
ATOM 697 C C . ALA A 1 90 ? -22.577 11.509 18.652 1.00 68.44 90 ALA A C 1
ATOM 699 O O . ALA A 1 90 ? -23.462 12.359 18.636 1.00 68.44 90 ALA A O 1
ATOM 700 N N . SER A 1 91 ? -22.618 10.461 19.487 1.00 64.25 91 SER A N 1
ATOM 701 C CA . SER A 1 91 ? -23.716 10.238 20.441 1.00 64.25 91 SER A CA 1
ATOM 702 C C . SER A 1 91 ? -23.646 11.109 21.701 1.00 64.25 91 SER A C 1
ATOM 704 O O . SER A 1 91 ? -24.679 11.391 22.297 1.00 64.25 91 SER A O 1
ATOM 706 N N 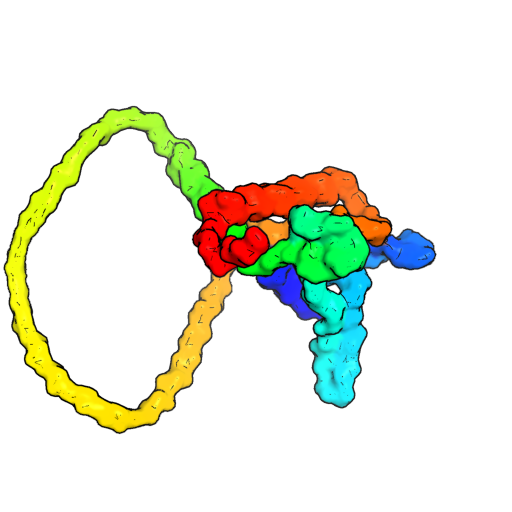. ASN A 1 92 ? -22.455 11.564 22.107 1.00 58.50 92 ASN A N 1
ATOM 707 C CA . ASN A 1 92 ? -22.256 12.307 23.362 1.00 58.50 92 ASN A CA 1
ATOM 708 C C . ASN A 1 92 ? -22.409 13.837 23.212 1.00 58.50 92 ASN A C 1
ATOM 710 O O . ASN A 1 92 ? -22.077 14.582 24.129 1.00 58.50 92 ASN A O 1
ATOM 714 N N . GLY A 1 93 ? -22.906 14.320 22.067 1.00 47.72 93 GLY A N 1
ATOM 715 C CA . GLY A 1 93 ? -23.169 15.742 21.797 1.00 47.72 93 GLY A CA 1
ATOM 716 C C . GLY A 1 93 ? -24.499 16.280 22.346 1.00 47.72 93 GLY A C 1
ATOM 717 O O . GLY A 1 93 ? -24.863 17.409 22.026 1.00 47.72 93 GLY A O 1
ATOM 718 N N . ALA A 1 94 ? -25.229 15.504 23.151 1.00 43.38 94 ALA A N 1
ATOM 719 C CA . ALA A 1 94 ? -26.458 15.940 23.805 1.00 43.38 94 ALA A CA 1
ATOM 720 C C . ALA A 1 94 ? -26.357 15.783 25.336 1.00 43.38 94 ALA A C 1
ATOM 722 O O . ALA A 1 94 ? -26.489 14.685 25.862 1.00 43.38 94 ALA A O 1
ATOM 723 N N . VAL A 1 95 ? -26.198 16.942 25.988 1.00 38.81 95 VAL A N 1
ATOM 724 C CA . VAL A 1 95 ? -26.509 17.333 27.383 1.00 38.81 95 VAL A CA 1
ATOM 725 C C . VAL A 1 95 ? -25.717 16.741 28.570 1.00 38.81 95 VAL A C 1
ATOM 727 O O . VAL A 1 95 ? -25.626 15.536 28.776 1.00 38.81 95 VAL A O 1
ATOM 730 N N . ASP A 1 96 ? -25.208 17.672 29.390 1.00 35.41 96 ASP A N 1
ATOM 731 C CA . ASP A 1 96 ? -24.557 17.519 30.699 1.00 35.41 96 ASP A CA 1
ATOM 732 C C . ASP A 1 96 ? -25.431 16.817 31.775 1.00 35.41 96 ASP A C 1
ATOM 734 O O . ASP A 1 96 ? -26.579 17.198 31.980 1.00 35.41 96 ASP A O 1
ATOM 738 N N . ALA A 1 97 ? -24.820 15.816 32.439 1.00 30.11 97 ALA A N 1
ATOM 739 C CA . ALA A 1 97 ? -24.792 15.365 33.860 1.00 30.11 97 ALA A CA 1
ATOM 740 C C . ALA A 1 97 ? -25.888 15.754 34.908 1.00 30.11 97 ALA A C 1
ATOM 742 O O . ALA A 1 97 ? -26.524 16.794 34.776 1.00 30.11 97 ALA A O 1
ATOM 743 N N . PRO A 1 98 ? -25.948 15.114 36.115 1.00 43.03 98 PRO A N 1
ATOM 744 C CA . PRO A 1 98 ? -25.637 13.728 36.550 1.00 43.03 98 PRO A CA 1
ATOM 745 C C . PRO A 1 98 ? -26.703 13.114 37.519 1.00 43.03 98 PRO A C 1
ATOM 747 O O . PRO A 1 98 ? -27.389 13.850 38.218 1.00 43.03 98 PRO A O 1
ATOM 750 N N . ALA A 1 99 ? -26.784 11.777 37.665 1.00 29.30 99 ALA A N 1
ATOM 751 C CA . ALA A 1 99 ? -27.298 11.116 38.889 1.00 29.30 99 ALA A CA 1
ATOM 752 C C . ALA A 1 99 ? -26.987 9.599 38.937 1.00 29.30 99 ALA A C 1
ATOM 754 O O . ALA A 1 99 ? -27.622 8.779 38.284 1.00 29.30 99 ALA A O 1
ATOM 755 N N . GLU A 1 100 ? -25.941 9.278 39.692 1.00 23.53 100 GLU A N 1
ATOM 756 C CA . GLU A 1 100 ? -25.783 8.206 40.687 1.00 23.53 100 GLU A CA 1
ATOM 757 C C . GLU A 1 100 ? -26.724 6.969 40.722 1.00 23.53 100 GLU A C 1
ATOM 759 O O . GLU A 1 100 ? -27.898 7.048 41.066 1.00 23.53 100 GLU A O 1
ATOM 764 N N . SER A 1 101 ? -26.072 5.799 40.634 1.00 28.16 101 SER A N 1
ATOM 765 C CA . SER A 1 101 ? -26.237 4.599 41.483 1.00 28.16 101 SER A CA 1
ATOM 766 C C . SER A 1 101 ? -27.363 3.564 41.264 1.00 28.16 101 SER A C 1
ATOM 768 O O . SER A 1 101 ? -28.527 3.867 41.041 1.00 28.16 101 SER A O 1
ATOM 770 N N . VAL A 1 102 ? -26.944 2.315 41.532 1.00 28.48 102 VAL A N 1
ATOM 771 C CA . VAL A 1 102 ? -27.686 1.146 42.055 1.00 28.48 102 VAL A CA 1
ATOM 772 C C . VAL A 1 102 ? -28.033 0.023 41.062 1.00 28.48 102 VAL A C 1
ATOM 774 O O . VAL A 1 102 ? -29.049 0.021 40.378 1.00 28.48 102 VAL A O 1
ATOM 777 N N . ILE A 1 103 ? -27.177 -1.005 41.100 1.00 30.78 103 ILE A N 1
ATOM 778 C CA . ILE A 1 103 ? -27.483 -2.417 40.816 1.00 30.78 103 ILE A CA 1
ATOM 779 C C . ILE A 1 103 ? -28.371 -2.954 41.958 1.00 30.78 103 ILE A C 1
ATOM 781 O O . ILE A 1 103 ? -28.087 -2.643 43.117 1.00 30.78 103 ILE A O 1
ATOM 785 N N . PRO A 1 104 ? -29.371 -3.809 41.676 1.00 29.47 104 PRO A N 1
ATOM 786 C CA . PRO A 1 104 ? -29.381 -5.105 42.364 1.00 29.47 104 PRO A CA 1
ATOM 787 C C . PRO A 1 104 ? -29.741 -6.308 41.460 1.00 29.47 104 PRO A C 1
ATOM 789 O O . PRO A 1 104 ? -30.680 -6.279 40.669 1.00 29.47 104 PRO A O 1
ATOM 792 N N . THR A 1 105 ? -28.953 -7.373 41.639 1.00 22.78 105 THR A N 1
ATOM 793 C CA . THR A 1 105 ? -29.270 -8.825 41.601 1.00 22.78 105 THR A CA 1
ATOM 794 C C . THR A 1 105 ? -30.595 -9.160 42.325 1.00 22.78 105 THR A C 1
ATOM 796 O O . THR A 1 105 ? -30.997 -8.374 43.173 1.00 22.78 105 THR A O 1
ATOM 799 N N . SER A 1 106 ? -31.324 -10.272 42.175 1.00 30.91 106 SER A N 1
ATOM 800 C CA . SER A 1 106 ? -31.218 -11.598 41.529 1.00 30.91 106 SER A CA 1
ATOM 801 C C . SER A 1 106 ? -32.591 -12.316 41.689 1.00 30.91 106 SER A C 1
ATOM 803 O O . SER A 1 106 ? -33.462 -11.774 42.365 1.00 30.91 106 SER A O 1
ATOM 805 N N . GLU A 1 107 ? -32.709 -13.544 41.142 1.00 29.25 107 GLU A N 1
ATOM 806 C CA . GLU A 1 107 ? -33.632 -14.657 41.521 1.00 29.25 107 GLU A CA 1
ATOM 807 C C . GLU A 1 107 ? -35.050 -14.699 40.879 1.00 29.25 107 GLU A C 1
ATOM 809 O O . GLU A 1 107 ? -35.733 -13.687 40.822 1.00 29.25 107 GLU A O 1
ATOM 814 N N . ASP A 1 108 ? -35.617 -15.819 40.384 1.00 27.16 108 ASP A N 1
ATOM 815 C CA . ASP A 1 108 ? -35.200 -17.233 40.246 1.00 27.16 108 ASP A CA 1
ATOM 816 C C . ASP A 1 108 ? -36.298 -18.065 39.495 1.00 27.16 108 ASP A C 1
ATOM 818 O O . ASP A 1 108 ? -37.432 -17.600 39.368 1.00 27.16 108 ASP A O 1
ATOM 822 N N . ILE A 1 109 ? -35.961 -19.319 39.116 1.00 28.53 109 ILE A N 1
ATOM 823 C CA . ILE A 1 109 ? -36.815 -20.503 38.774 1.00 28.53 109 ILE A CA 1
ATOM 824 C C . ILE A 1 109 ? -37.450 -20.529 37.363 1.00 28.53 109 ILE A C 1
ATOM 826 O O . ILE A 1 109 ? -38.127 -19.591 36.966 1.00 28.53 109 ILE A O 1
ATOM 830 N N . GLY A 1 110 ? -37.403 -21.576 36.520 1.00 25.05 110 GLY A N 1
ATOM 831 C CA . GLY A 1 110 ? -36.946 -22.988 36.485 1.00 25.05 110 GLY A CA 1
ATOM 832 C C . GLY A 1 110 ? -37.429 -23.554 35.113 1.00 25.05 110 GLY A C 1
ATOM 833 O O . GLY A 1 110 ? -38.209 -22.886 34.444 1.00 25.05 110 GLY A O 1
ATOM 834 N N . SER A 1 111 ? -37.074 -24.702 34.530 1.00 30.66 111 SER A N 1
ATOM 835 C CA . SER A 1 111 ? -36.397 -25.947 34.906 1.00 30.66 111 SER A CA 1
ATOM 836 C C . SER A 1 111 ? -36.077 -26.756 33.619 1.00 30.66 111 SER A C 1
ATOM 838 O O . SER A 1 111 ? -36.747 -26.572 32.606 1.00 30.66 111 SER A O 1
ATOM 840 N N . LEU A 1 112 ? -35.075 -27.646 33.723 1.00 27.02 112 LEU A N 1
ATOM 841 C CA . LEU A 1 112 ? -34.649 -28.817 32.909 1.00 27.02 112 LEU A CA 1
ATOM 842 C C . LEU A 1 112 ? -35.686 -29.438 31.930 1.00 27.02 112 LEU A C 1
ATOM 844 O O . LEU A 1 112 ? -36.873 -29.423 32.216 1.00 27.02 112 LEU A O 1
ATOM 848 N N . GLU A 1 113 ? -35.305 -30.030 30.783 1.00 28.53 113 GLU A N 1
ATOM 849 C CA . GLU A 1 113 ? -34.644 -31.352 30.695 1.00 28.53 113 GLU A CA 1
ATOM 850 C C . GLU A 1 113 ? -33.662 -31.551 29.514 1.00 28.53 113 GLU A C 1
ATOM 852 O O . GLU A 1 113 ? -33.841 -31.078 28.393 1.00 28.53 113 GLU A O 1
ATOM 857 N N . THR A 1 114 ? -32.632 -32.346 29.813 1.00 21.58 114 THR A N 1
ATOM 858 C CA . THR A 1 114 ? -31.605 -32.960 28.959 1.00 21.58 114 THR A CA 1
ATOM 859 C C . THR A 1 114 ? -32.075 -34.256 28.288 1.00 21.58 114 THR A C 1
ATOM 861 O O . THR A 1 114 ? -32.645 -35.115 28.956 1.00 21.58 114 THR A O 1
ATOM 864 N N . SER A 1 115 ? -31.660 -34.507 27.040 1.00 27.05 115 SER A N 1
ATOM 865 C CA . SER A 1 115 ? -31.302 -35.871 26.617 1.00 27.05 115 SER A CA 1
ATOM 866 C C . SER A 1 115 ? -30.285 -35.866 25.472 1.00 27.05 115 SER A C 1
ATOM 868 O O . SER A 1 115 ? -30.519 -35.321 24.396 1.00 27.05 115 SER A O 1
ATOM 870 N N . GLU A 1 116 ? -29.128 -36.462 25.747 1.00 26.69 116 GLU A N 1
ATOM 871 C CA . GLU A 1 116 ? -28.015 -36.684 24.829 1.00 26.69 116 GLU A CA 1
ATOM 872 C C . GLU A 1 116 ? -28.300 -37.838 23.852 1.00 26.69 116 GLU A C 1
ATOM 874 O O . GLU A 1 116 ? -28.860 -38.860 24.252 1.00 26.69 116 GLU A O 1
ATOM 879 N N . LYS A 1 117 ? -27.809 -37.720 22.606 1.00 25.52 117 LYS A N 1
ATOM 880 C CA . LYS A 1 117 ? -27.015 -38.750 21.891 1.00 25.52 117 LYS A CA 1
ATOM 881 C C . LYS A 1 117 ? -26.603 -38.269 20.487 1.00 25.52 117 LYS A C 1
ATOM 883 O O . LYS A 1 117 ? -27.420 -38.132 19.586 1.00 25.52 117 LYS A O 1
ATOM 888 N N . ASN A 1 118 ? -25.299 -38.051 20.314 1.00 26.98 118 ASN A N 1
ATOM 889 C CA . ASN A 1 118 ? -24.556 -38.043 19.035 1.00 26.98 118 ASN A CA 1
ATOM 890 C C . ASN A 1 118 ? -24.292 -39.523 18.598 1.00 26.98 118 ASN A C 1
ATOM 892 O O . ASN A 1 118 ? -24.480 -40.378 19.469 1.00 26.98 118 ASN A O 1
ATOM 896 N N . PRO A 1 119 ? -23.785 -39.901 17.383 1.00 36.81 119 PRO A N 1
ATOM 897 C CA . PRO A 1 119 ? -23.018 -39.092 16.414 1.00 36.81 119 PRO A CA 1
ATOM 898 C C . PRO A 1 119 ? -23.210 -39.351 14.877 1.00 36.81 119 PRO A C 1
ATOM 900 O O . PRO A 1 119 ? -23.676 -40.398 14.446 1.00 36.81 119 PRO A O 1
ATOM 903 N N . LYS A 1 120 ? -22.648 -38.422 14.071 1.00 24.36 120 LYS A N 1
ATOM 904 C CA . LYS A 1 120 ? -22.067 -38.546 12.696 1.00 24.36 120 LYS A CA 1
ATOM 905 C C . LYS A 1 120 ? -22.988 -38.819 11.479 1.00 24.36 120 LYS A C 1
ATOM 907 O O . LYS A 1 120 ? -23.326 -39.959 11.191 1.00 24.36 120 LYS A O 1
ATOM 912 N N . SER A 1 121 ? -23.131 -37.831 10.582 1.00 25.73 121 SER A N 1
ATOM 913 C CA . SER A 1 121 ? -22.316 -37.684 9.344 1.00 25.73 121 SER A CA 1
ATOM 914 C C . SER A 1 121 ? -23.010 -36.874 8.225 1.00 25.73 121 SER A C 1
ATOM 916 O O . SER A 1 121 ? -24.225 -36.890 8.072 1.00 25.73 121 SER A O 1
ATOM 918 N N . SER A 1 122 ? -22.176 -36.219 7.410 1.00 28.66 122 SER A N 1
ATOM 919 C CA . SER A 1 122 ? -22.444 -35.464 6.170 1.00 28.66 122 SER A CA 1
ATOM 920 C C . SER A 1 122 ? -22.944 -34.015 6.306 1.00 28.66 122 SER A C 1
ATOM 922 O O . SER A 1 122 ? -24.114 -33.684 6.445 1.00 28.66 122 SER A O 1
ATOM 924 N N . VAL A 1 123 ? -21.932 -33.155 6.258 1.00 28.45 123 VAL A N 1
ATOM 925 C CA . VAL A 1 123 ? -21.899 -31.698 6.242 1.00 28.45 123 VAL A CA 1
ATOM 926 C C . VAL A 1 123 ? -22.497 -31.151 4.937 1.00 28.45 123 VAL A C 1
ATOM 928 O O . VAL A 1 123 ? -21.983 -31.438 3.860 1.00 28.45 123 VAL A O 1
ATOM 931 N N . ILE A 1 124 ? -23.534 -30.317 5.041 1.00 32.44 124 ILE A N 1
ATOM 932 C CA . ILE A 1 124 ? -23.953 -29.373 3.995 1.00 32.44 124 ILE A CA 1
ATOM 933 C C . ILE A 1 124 ? -23.489 -27.994 4.473 1.00 32.44 124 ILE A C 1
ATOM 935 O O . ILE A 1 124 ? -24.115 -27.396 5.347 1.00 32.44 124 ILE A O 1
ATOM 939 N N . ILE A 1 125 ? -22.356 -27.507 3.956 1.00 34.66 125 ILE A N 1
ATOM 940 C CA . ILE A 1 125 ? -21.963 -26.101 4.125 1.00 34.66 125 ILE A CA 1
ATOM 941 C C . ILE A 1 125 ? -22.732 -25.318 3.071 1.00 34.66 125 ILE A C 1
ATOM 943 O O . ILE A 1 125 ? -22.342 -25.235 1.910 1.00 34.66 125 ILE A O 1
ATOM 947 N N . THR A 1 126 ? -23.863 -24.768 3.489 1.00 26.94 126 THR A N 1
ATOM 948 C CA . THR A 1 126 ? -24.482 -23.643 2.802 1.00 26.94 126 THR A CA 1
ATOM 949 C C . THR A 1 126 ? -23.633 -22.424 3.142 1.00 26.94 126 THR A C 1
ATOM 951 O O . THR A 1 126 ? -23.677 -21.928 4.270 1.00 26.94 126 THR A O 1
ATOM 954 N N . GLU A 1 127 ? -22.810 -21.974 2.196 1.00 34.31 127 GLU A N 1
ATOM 955 C CA . GLU A 1 127 ? -22.061 -20.724 2.307 1.00 34.31 127 GLU A CA 1
ATOM 956 C C . GLU A 1 127 ? -23.051 -19.560 2.394 1.00 34.31 127 GLU A C 1
ATOM 958 O O . GLU A 1 127 ? -23.556 -19.039 1.400 1.00 34.31 127 GLU A O 1
ATOM 963 N N . LYS A 1 128 ? -23.370 -19.161 3.625 1.00 28.42 128 LYS A N 1
ATOM 964 C CA . LYS A 1 128 ? -24.010 -17.883 3.898 1.00 28.42 128 LYS A CA 1
ATOM 965 C C . LYS A 1 128 ? -22.910 -16.831 3.873 1.00 28.42 128 LYS A C 1
ATOM 967 O O . LYS A 1 128 ? -22.351 -16.473 4.905 1.00 28.42 128 LYS A O 1
ATOM 972 N N . SER A 1 129 ? -22.601 -16.370 2.668 1.00 36.47 129 SER A N 1
ATOM 973 C CA . SER A 1 129 ? -21.797 -15.183 2.399 1.00 36.47 129 SER A CA 1
ATOM 974 C C . SER A 1 129 ? -22.513 -13.961 2.970 1.00 36.47 129 SER A C 1
ATOM 976 O O . SER A 1 129 ? -23.221 -13.241 2.275 1.00 36.47 129 SER A O 1
ATOM 978 N N . SER A 1 130 ? -22.375 -13.745 4.275 1.00 39.12 130 SER A N 1
ATOM 979 C CA . SER A 1 130 ? -22.749 -12.499 4.933 1.00 39.12 130 SER A CA 1
ATOM 980 C C . SER A 1 130 ? -21.566 -11.539 4.881 1.00 39.12 130 SER A C 1
ATOM 982 O O . SER A 1 130 ? -20.999 -11.173 5.906 1.00 39.12 130 SER A O 1
ATOM 984 N N . SER A 1 131 ? -21.177 -11.136 3.674 1.00 35.06 131 SER A N 1
ATOM 985 C CA . SER A 1 131 ? -20.521 -9.848 3.478 1.00 35.06 131 SER A CA 1
ATOM 986 C C . SER A 1 131 ? -21.632 -8.856 3.173 1.00 35.06 131 SER A C 1
ATOM 988 O O . SER A 1 131 ? -21.904 -8.527 2.017 1.00 35.06 131 SER A O 1
ATOM 990 N N . THR A 1 132 ? -22.345 -8.444 4.221 1.00 28.62 132 THR A N 1
ATOM 991 C CA . THR A 1 132 ? -23.133 -7.219 4.157 1.00 28.62 132 THR A CA 1
ATOM 992 C C . THR A 1 132 ? -22.167 -6.137 3.700 1.00 28.62 132 THR A C 1
ATOM 994 O O . THR A 1 132 ? -21.190 -5.844 4.389 1.00 28.62 132 THR A O 1
ATOM 997 N N . ILE A 1 133 ? -22.395 -5.613 2.498 1.00 46.84 133 ILE A N 1
ATOM 998 C CA . ILE A 1 133 ? -21.792 -4.367 2.052 1.00 46.84 133 ILE A CA 1
ATOM 999 C C . ILE A 1 133 ? -22.317 -3.321 3.026 1.00 46.84 133 ILE A C 1
ATOM 1001 O O . ILE A 1 133 ? -23.449 -2.854 2.920 1.00 46.84 133 ILE A O 1
ATOM 1005 N N . CYS A 1 134 ? -21.521 -3.031 4.043 1.00 28.03 134 CYS A N 1
ATOM 1006 C CA . CYS A 1 134 ? -21.735 -1.880 4.885 1.00 28.03 134 CYS A CA 1
ATOM 1007 C C . CYS A 1 134 ? -21.125 -0.708 4.119 1.00 28.03 134 CYS A C 1
ATOM 1009 O O . CYS A 1 134 ? -19.938 -0.421 4.267 1.00 28.03 134 CYS A O 1
ATOM 1011 N N . GLU A 1 135 ? -21.925 -0.037 3.289 1.00 42.66 135 GLU A N 1
ATOM 1012 C CA . GLU A 1 135 ? -21.677 1.364 2.932 1.00 42.66 135 GLU A CA 1
ATOM 1013 C C . GLU A 1 135 ? -21.838 2.210 4.203 1.00 42.66 135 GLU A C 1
ATOM 1015 O O . GLU A 1 135 ? -22.778 2.980 4.366 1.00 42.66 135 GLU A O 1
ATOM 1020 N N . ASN A 1 136 ? -20.930 2.026 5.159 1.00 36.75 136 ASN A N 1
ATOM 1021 C CA . ASN A 1 136 ? -20.801 2.921 6.286 1.00 36.75 136 ASN A CA 1
ATOM 1022 C C . ASN A 1 136 ? -19.802 3.985 5.855 1.00 36.75 136 ASN A C 1
ATOM 1024 O O . ASN A 1 136 ? -18.620 3.713 5.658 1.00 36.75 136 ASN A O 1
ATOM 1028 N N . THR A 1 137 ? -20.307 5.203 5.694 1.00 42.72 137 THR A N 1
ATOM 1029 C CA . THR A 1 137 ? -19.581 6.441 5.387 1.00 42.72 137 THR A CA 1
ATOM 1030 C C . THR A 1 137 ? -18.675 6.890 6.542 1.00 42.72 137 THR A C 1
ATOM 1032 O O . THR A 1 137 ? -18.627 8.065 6.897 1.00 42.72 137 THR A O 1
ATOM 1035 N N . SER A 1 138 ? -17.981 5.953 7.176 1.00 53.31 138 SER A N 1
ATOM 1036 C CA . SER A 1 138 ? -16.847 6.218 8.049 1.00 53.31 138 SER A CA 1
ATOM 1037 C C . SER A 1 138 ? -15.627 6.401 7.157 1.00 53.31 138 SER A C 1
ATOM 1039 O O . SER A 1 138 ? -15.333 5.531 6.341 1.00 53.31 138 SER A O 1
ATOM 1041 N N . GLU A 1 139 ? -14.948 7.541 7.278 1.00 61.88 139 GLU A N 1
ATOM 1042 C CA . GLU A 1 139 ? -13.697 7.826 6.575 1.00 61.88 139 GLU A CA 1
ATOM 1043 C C . GLU A 1 139 ? -12.701 6.681 6.809 1.00 61.88 139 GLU A C 1
ATOM 1045 O O . GLU A 1 139 ? -12.093 6.562 7.874 1.00 61.88 139 GLU A O 1
ATOM 1050 N N . GLU A 1 140 ? -12.576 5.795 5.823 1.00 75.12 140 GLU A N 1
ATOM 1051 C CA . GLU A 1 140 ? -11.699 4.635 5.902 1.00 75.12 140 GLU A CA 1
ATOM 1052 C C . GLU A 1 140 ? -10.254 5.131 6.034 1.00 75.12 140 GLU A C 1
ATOM 1054 O O . GLU A 1 140 ? -9.786 5.992 5.279 1.00 75.12 140 GLU A O 1
ATOM 1059 N N . ILE A 1 141 ? -9.536 4.653 7.051 1.00 85.75 141 ILE A N 1
ATOM 1060 C CA . ILE A 1 141 ? -8.184 5.136 7.329 1.00 85.75 141 ILE A CA 1
ATOM 1061 C C . ILE A 1 141 ? -7.240 4.523 6.301 1.00 85.75 141 ILE A C 1
ATOM 1063 O O . ILE A 1 141 ? -6.804 3.386 6.436 1.00 85.75 141 ILE A O 1
ATOM 1067 N N . LEU A 1 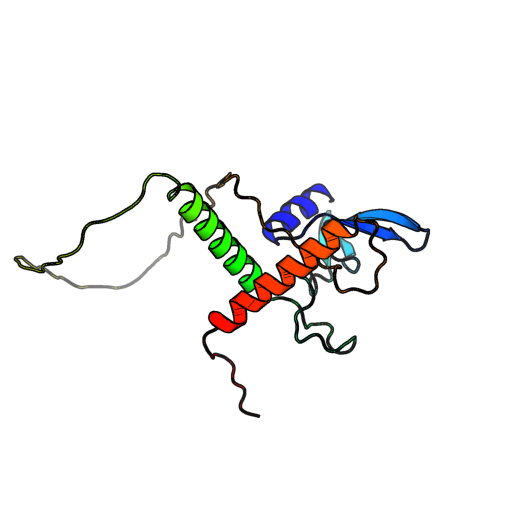142 ? -6.894 5.308 5.285 1.00 90.69 142 LEU A N 1
ATOM 1068 C CA . LEU A 1 142 ? -5.967 4.897 4.237 1.00 90.69 142 LEU A CA 1
ATOM 1069 C C . LEU A 1 142 ? -4.537 5.366 4.532 1.00 90.69 142 LEU A C 1
ATOM 1071 O O . LEU A 1 142 ? -4.300 6.510 4.938 1.00 90.69 142 LEU A O 1
ATOM 1075 N N . LEU A 1 143 ? -3.569 4.487 4.277 1.00 91.56 143 LEU A N 1
ATOM 1076 C CA . LEU A 1 143 ? -2.146 4.708 4.512 1.00 91.56 143 LEU A CA 1
ATOM 1077 C C . LEU A 1 143 ? -1.354 4.558 3.213 1.00 91.56 143 LEU A C 1
ATOM 1079 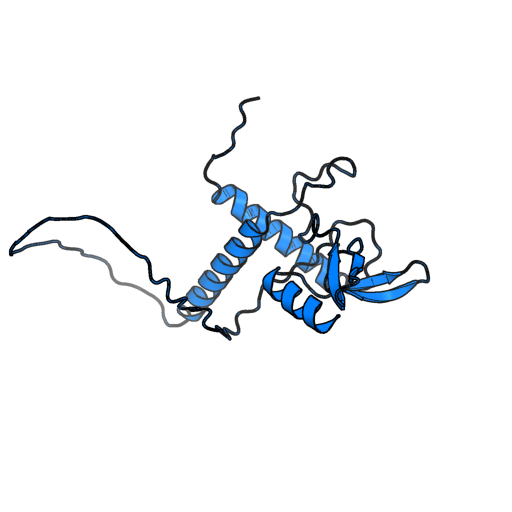O O . LEU A 1 143 ? -1.540 3.618 2.449 1.00 91.56 143 LEU A O 1
ATOM 1083 N N . ASN A 1 144 ? -0.430 5.478 2.957 1.00 92.06 144 ASN A N 1
ATOM 1084 C CA . ASN A 1 144 ? 0.488 5.368 1.829 1.00 92.06 144 ASN A CA 1
ATOM 1085 C C . ASN A 1 144 ? 1.697 4.483 2.228 1.00 92.06 144 ASN A C 1
ATOM 1087 O O . ASN A 1 144 ? 2.446 4.855 3.139 1.00 92.06 144 ASN A O 1
ATOM 1091 N N . PRO A 1 145 ? 1.928 3.341 1.549 1.00 90.94 145 PRO A N 1
ATOM 1092 C CA . PRO A 1 145 ? 2.995 2.395 1.886 1.00 90.94 145 PRO A CA 1
ATOM 1093 C C . PRO A 1 145 ? 4.405 2.963 1.690 1.00 90.94 145 PRO A C 1
ATOM 1095 O O . PRO A 1 145 ? 5.358 2.503 2.318 1.00 90.94 145 PRO A O 1
ATOM 1098 N N . ASN A 1 146 ? 4.554 3.990 0.852 1.00 90.81 146 ASN A N 1
ATOM 1099 C CA . ASN A 1 146 ? 5.850 4.540 0.466 1.00 90.81 146 ASN A CA 1
ATOM 1100 C C . ASN A 1 146 ? 6.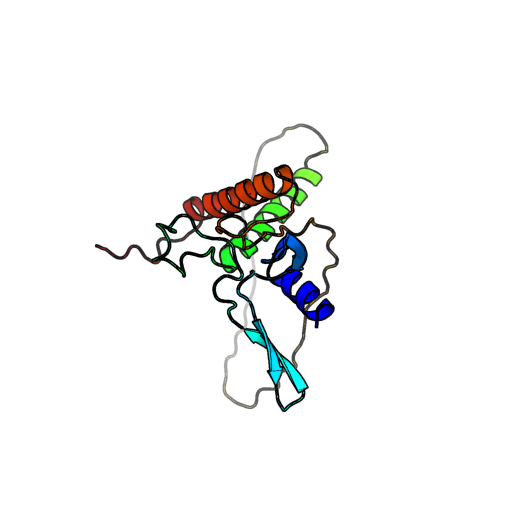295 5.731 1.337 1.00 90.81 146 ASN A C 1
ATOM 1102 O O . ASN A 1 146 ? 7.371 6.281 1.130 1.00 90.81 146 ASN A O 1
ATOM 1106 N N . VAL A 1 147 ? 5.524 6.118 2.356 1.00 89.50 147 VAL A N 1
ATOM 1107 C CA . VAL A 1 147 ? 5.778 7.310 3.198 1.00 89.50 147 VAL A CA 1
ATOM 1108 C C . VAL A 1 147 ? 7.133 7.314 3.916 1.00 89.50 147 VAL A C 1
ATOM 1110 O O . VAL A 1 147 ? 7.677 8.381 4.205 1.00 89.50 147 VAL A O 1
ATOM 1113 N N . PHE A 1 148 ? 7.673 6.132 4.206 1.00 87.69 148 PHE A N 1
ATOM 1114 C CA . PHE A 1 148 ? 8.978 5.937 4.849 1.00 87.69 148 PHE A CA 1
ATOM 1115 C C . PHE A 1 148 ? 9.993 5.291 3.899 1.00 87.69 148 PHE A C 1
ATOM 1117 O O . PHE A 1 148 ? 10.863 4.536 4.326 1.00 87.69 148 PHE A O 1
ATOM 1124 N N . THR A 1 149 ? 9.838 5.531 2.599 1.00 85.81 149 THR A N 1
ATOM 1125 C CA . THR A 1 149 ? 10.759 5.043 1.571 1.00 85.81 149 THR A CA 1
ATOM 1126 C C . THR A 1 149 ? 11.553 6.194 0.970 1.00 85.81 149 THR A C 1
ATOM 1128 O O . THR A 1 149 ? 11.210 7.361 1.135 1.00 85.81 149 THR A O 1
ATOM 1131 N N . GLU A 1 150 ? 12.618 5.847 0.259 1.00 83.19 150 GLU A N 1
ATOM 1132 C CA . GLU A 1 150 ? 13.509 6.797 -0.413 1.00 83.19 150 GLU A CA 1
ATOM 1133 C C . GLU A 1 150 ? 12.945 7.288 -1.761 1.00 83.19 150 GLU A C 1
ATOM 1135 O O . GLU A 1 150 ? 13.546 8.131 -2.426 1.00 83.19 150 GLU A O 1
ATOM 1140 N N . PHE A 1 151 ? 11.789 6.766 -2.188 1.00 84.50 151 PHE A N 1
ATOM 1141 C CA . PHE A 1 151 ? 11.172 7.134 -3.458 1.00 84.50 151 PHE A CA 1
ATOM 1142 C C . PHE A 1 151 ? 10.637 8.569 -3.428 1.00 84.50 151 PHE A C 1
ATOM 1144 O O . PHE A 1 151 ? 10.065 9.028 -2.440 1.00 84.50 151 PHE A O 1
ATOM 1151 N N . LYS A 1 152 ? 10.777 9.277 -4.554 1.00 83.88 152 LYS A N 1
ATOM 1152 C CA . LYS A 1 152 ? 10.256 10.638 -4.714 1.00 83.88 152 LYS A CA 1
ATOM 1153 C C . LYS A 1 152 ? 8.738 10.592 -4.896 1.00 83.88 152 LYS A C 1
ATOM 1155 O O . LYS A 1 152 ? 8.240 10.141 -5.928 1.00 83.88 152 LYS A O 1
ATOM 1160 N N . ILE A 1 153 ? 8.006 11.068 -3.894 1.00 85.06 153 ILE A N 1
ATOM 1161 C CA . ILE A 1 153 ? 6.541 11.147 -3.912 1.00 85.06 153 ILE A CA 1
ATOM 1162 C C . ILE A 1 153 ? 6.143 12.558 -4.358 1.00 85.06 153 ILE A C 1
ATOM 1164 O O . ILE A 1 153 ? 6.670 13.537 -3.844 1.00 85.06 153 ILE A O 1
ATOM 1168 N N . ALA A 1 154 ? 5.217 12.667 -5.308 1.00 78.44 154 ALA A N 1
ATOM 1169 C CA . ALA A 1 154 ? 4.764 13.936 -5.891 1.00 78.44 154 ALA A CA 1
ATOM 1170 C C . ALA A 1 154 ? 3.556 14.553 -5.150 1.00 78.44 154 ALA A C 1
ATOM 1172 O O . ALA A 1 154 ? 2.780 15.295 -5.749 1.00 78.44 154 ALA A O 1
ATOM 1173 N N . GLY A 1 155 ? 3.331 14.171 -3.889 1.00 74.25 155 GLY A N 1
ATOM 1174 C CA . GLY A 1 155 ? 2.187 14.611 -3.084 1.00 74.25 155 GLY A CA 1
ATOM 1175 C C . GLY A 1 155 ? 2.450 15.906 -2.312 1.00 74.25 155 GLY A C 1
ATOM 1176 O O . GLY A 1 155 ? 3.594 16.327 -2.160 1.00 74.25 155 GLY A O 1
ATOM 1177 N N . THR A 1 156 ? 1.384 16.513 -1.792 1.00 78.75 156 THR A N 1
ATOM 1178 C CA . THR A 1 156 ? 1.446 17.602 -0.808 1.00 78.75 156 THR A CA 1
ATOM 1179 C C . THR A 1 156 ? 2.187 17.144 0.454 1.00 78.75 156 THR A C 1
ATOM 1181 O O . THR A 1 156 ? 1.950 16.048 0.967 1.00 78.75 156 THR A O 1
ATOM 1184 N N . GLU A 1 157 ? 3.088 17.982 0.976 1.00 82.19 157 GLU A N 1
ATOM 1185 C CA . GLU A 1 157 ? 3.859 17.675 2.197 1.00 82.19 157 GLU A CA 1
ATOM 1186 C C . GLU A 1 157 ? 2.930 17.438 3.403 1.00 82.19 157 GLU A C 1
ATOM 1188 O O . GLU A 1 157 ? 3.204 16.603 4.269 1.00 82.19 157 GLU A O 1
ATOM 1193 N N . GLU A 1 158 ? 1.781 18.115 3.417 1.00 85.56 158 GLU A N 1
ATOM 1194 C CA . GLU A 1 158 ? 0.731 17.963 4.424 1.00 85.56 158 GLU A CA 1
ATOM 1195 C C . GLU A 1 158 ? 0.178 16.532 4.451 1.00 85.56 158 GLU A C 1
ATOM 1197 O O . GLU A 1 158 ? 0.277 15.873 5.488 1.00 85.56 158 GLU A O 1
ATOM 1202 N N . ASP A 1 159 ? -0.267 15.995 3.312 1.00 84.75 159 ASP A N 1
ATOM 1203 C CA . ASP A 1 159 ? -0.760 14.619 3.174 1.00 84.75 159 ASP A CA 1
ATOM 1204 C C . ASP A 1 159 ? 0.250 13.572 3.662 1.00 84.75 159 ASP A C 1
ATOM 1206 O O . ASP A 1 159 ? -0.109 12.572 4.302 1.00 84.75 159 ASP A O 1
ATOM 1210 N N . LEU A 1 160 ? 1.531 13.775 3.346 1.00 84.62 160 LEU A N 1
ATOM 1211 C CA . LEU A 1 160 ? 2.603 12.889 3.792 1.00 84.62 160 LEU A CA 1
ATOM 1212 C C . LEU A 1 160 ? 2.785 12.982 5.304 1.00 84.62 160 LEU A C 1
ATOM 1214 O O . LEU A 1 160 ? 2.904 11.952 5.973 1.00 84.62 160 LEU A O 1
ATOM 1218 N N . SER A 1 161 ? 2.769 14.194 5.857 1.00 86.94 161 SER A N 1
ATOM 1219 C CA . SER A 1 161 ? 2.884 14.427 7.296 1.00 86.94 161 SER A CA 1
ATOM 1220 C C . SER A 1 161 ? 1.715 13.812 8.075 1.00 86.94 161 SER A C 1
ATOM 1222 O O . SER A 1 161 ? 1.928 13.176 9.110 1.00 86.94 161 SER A O 1
ATOM 1224 N N . GLU A 1 162 ? 0.491 13.910 7.556 1.00 89.12 162 GLU A N 1
ATOM 1225 C CA . GLU A 1 162 ? -0.701 13.290 8.131 1.00 89.12 162 GLU A CA 1
ATOM 1226 C C . GLU A 1 162 ? -0.595 11.776 8.117 1.00 89.12 162 GLU A C 1
ATOM 1228 O O . GLU A 1 162 ? -0.843 11.123 9.130 1.00 89.12 162 GLU A O 1
ATOM 1233 N N . THR A 1 163 ? -0.154 11.207 6.997 1.00 86.06 163 THR A N 1
ATOM 1234 C CA . THR A 1 163 ? 0.030 9.762 6.894 1.00 86.06 163 THR A CA 1
ATOM 1235 C C . THR A 1 163 ? 1.113 9.279 7.864 1.00 86.06 163 THR A C 1
ATOM 1237 O O . THR A 1 163 ? 0.905 8.291 8.566 1.00 86.06 163 THR A O 1
ATOM 1240 N N . LYS A 1 164 ? 2.228 10.015 8.013 1.00 88.94 164 LYS A N 1
ATOM 1241 C CA . LYS A 1 164 ? 3.259 9.735 9.035 1.00 88.94 164 LYS A CA 1
ATOM 1242 C C . LYS A 1 164 ? 2.675 9.767 10.450 1.00 88.94 164 LYS A C 1
ATOM 1244 O O . LYS A 1 164 ? 3.013 8.910 11.265 1.00 88.94 164 LYS A O 1
ATOM 1249 N N . ARG A 1 165 ? 1.805 10.737 10.759 1.00 90.19 165 ARG A N 1
ATOM 1250 C CA . ARG A 1 165 ? 1.115 10.828 12.060 1.00 90.19 165 ARG A CA 1
ATOM 1251 C C . ARG A 1 165 ? 0.164 9.651 12.275 1.00 90.19 165 ARG A C 1
ATOM 1253 O O . ARG A 1 165 ? 0.205 9.062 13.350 1.00 90.19 165 ARG A O 1
ATOM 1260 N N . LYS A 1 166 ? -0.625 9.266 11.264 1.00 90.00 166 LYS A N 1
ATOM 1261 C CA . LYS A 1 166 ? -1.522 8.098 11.314 1.00 90.00 166 LYS A CA 1
ATOM 1262 C C . LYS A 1 166 ? -0.738 6.814 11.576 1.00 90.00 166 LYS A C 1
ATOM 1264 O O . LYS A 1 166 ? -1.063 6.108 12.519 1.00 90.00 166 LYS A O 1
ATOM 1269 N N . VAL A 1 167 ? 0.356 6.574 10.848 1.00 89.44 167 VAL A N 1
ATOM 1270 C CA . VAL A 1 167 ? 1.236 5.411 11.075 1.00 89.44 167 VAL A CA 1
ATOM 1271 C C . VAL A 1 167 ? 1.788 5.388 12.506 1.00 89.44 167 VAL A C 1
ATOM 1273 O O . VAL A 1 167 ? 1.734 4.361 13.179 1.00 89.44 167 VAL A O 1
ATOM 1276 N N . LYS A 1 168 ? 2.253 6.533 13.022 1.00 88.25 168 LYS A N 1
ATOM 1277 C CA . LYS A 1 168 ? 2.710 6.645 14.419 1.00 88.25 168 LYS A CA 1
ATOM 1278 C C . LYS A 1 168 ? 1.584 6.420 15.436 1.00 88.25 168 LYS A C 1
ATOM 1280 O O . LYS A 1 168 ? 1.846 5.884 16.509 1.00 88.25 168 LYS A O 1
ATOM 1285 N N . LYS A 1 169 ? 0.349 6.824 15.122 1.00 88.56 169 LYS A N 1
ATOM 1286 C CA . LYS A 1 169 ? -0.825 6.623 15.982 1.00 88.56 169 LYS A CA 1
ATOM 1287 C C . LYS A 1 169 ? -1.240 5.152 16.023 1.00 88.56 169 LYS A C 1
ATOM 1289 O O . LYS A 1 169 ? -1.369 4.630 17.122 1.00 88.56 169 LYS A O 1
ATOM 1294 N N . VAL A 1 170 ? -1.323 4.485 14.864 1.00 86.38 170 VAL A N 1
ATOM 1295 C CA . VAL A 1 170 ? -1.544 3.026 14.756 1.00 86.38 170 VAL A CA 1
ATOM 1296 C C . VAL A 1 170 ? -0.533 2.291 15.633 1.00 86.38 170 VAL A C 1
ATOM 1298 O O . VAL A 1 170 ? -0.906 1.434 16.424 1.00 86.38 170 VAL A O 1
ATOM 1301 N N . LYS A 1 171 ? 0.741 2.694 15.556 1.00 78.44 171 LYS A N 1
ATOM 1302 C CA . LYS A 1 171 ? 1.816 2.153 16.389 1.00 78.44 171 LYS A CA 1
ATOM 1303 C C . LYS A 1 171 ? 1.610 2.397 17.887 1.00 78.44 171 LYS A C 1
ATOM 1305 O O . LYS A 1 171 ? 1.841 1.505 18.686 1.00 78.44 171 LYS A O 1
ATOM 1310 N N . LYS A 1 172 ? 1.174 3.583 18.311 1.00 78.88 172 LYS A N 1
ATOM 1311 C CA . LYS A 1 172 ? 0.936 3.843 19.742 1.00 78.88 172 LYS A CA 1
ATOM 1312 C C . LYS A 1 172 ? -0.148 2.923 20.318 1.00 78.88 172 LYS A C 1
ATOM 1314 O O . LYS A 1 172 ? -0.021 2.476 21.451 1.00 78.88 172 LYS A O 1
ATOM 1319 N N . THR A 1 173 ? -1.169 2.599 19.527 1.00 73.69 173 THR A N 1
ATOM 1320 C CA . THR A 1 173 ? -2.239 1.674 19.927 1.00 73.69 173 THR A CA 1
ATOM 1321 C C . THR A 1 173 ? -1.720 0.252 20.196 1.00 73.69 173 THR A C 1
ATOM 1323 O O . THR A 1 173 ? -2.307 -0.471 21.000 1.00 73.69 173 THR A O 1
ATOM 1326 N N . THR A 1 174 ? -0.589 -0.151 19.599 1.00 65.31 174 THR A N 1
ATOM 1327 C CA . THR A 1 174 ? -0.002 -1.489 19.800 1.00 65.31 174 THR A CA 1
ATOM 1328 C C . THR A 1 174 ? 0.651 -1.651 21.167 1.00 65.31 174 THR A C 1
ATOM 1330 O O . THR A 1 174 ? 0.562 -2.725 21.750 1.00 65.31 174 THR A O 1
ATOM 1333 N N . GLU A 1 175 ? 1.298 -0.599 21.687 1.00 59.34 175 GLU A N 1
ATOM 1334 C CA . GLU A 1 175 ? 1.984 -0.618 22.993 1.00 59.34 175 GLU A CA 1
ATOM 1335 C C . GLU A 1 175 ? 0.998 -0.828 24.155 1.00 59.34 175 GLU A C 1
ATOM 1337 O O . GLU A 1 175 ? 1.377 -1.325 25.207 1.00 59.34 175 GLU A O 1
ATOM 1342 N N . THR A 1 176 ? -0.278 -0.487 23.957 1.00 58.19 176 THR A N 1
ATOM 1343 C CA . THR A 1 176 ? -1.331 -0.621 24.973 1.00 58.19 176 THR A CA 1
ATOM 1344 C C . THR A 1 176 ? -2.190 -1.878 24.829 1.00 58.19 176 THR A C 1
ATOM 1346 O O . THR A 1 176 ? -2.978 -2.160 25.726 1.00 58.19 176 THR A O 1
ATOM 1349 N N . GLY A 1 177 ? -2.106 -2.589 23.698 1.00 53.84 177 GLY A N 1
ATOM 1350 C CA . GLY A 1 177 ? -3.111 -3.586 23.303 1.00 53.84 177 GLY A CA 1
ATOM 1351 C C . GLY A 1 177 ? -2.583 -4.938 22.828 1.00 53.84 177 GLY A C 1
ATOM 1352 O O . GLY A 1 177 ? -3.395 -5.821 22.556 1.00 53.84 177 GLY A O 1
ATOM 1353 N N . LEU A 1 178 ? -1.264 -5.139 22.713 1.00 55.12 178 LEU A N 1
ATOM 1354 C CA . LEU A 1 178 ? -0.733 -6.475 22.440 1.00 55.12 178 LEU A CA 1
ATOM 1355 C C . LEU A 1 178 ? -0.714 -7.296 23.739 1.00 55.12 178 LEU A C 1
ATOM 1357 O O . LEU A 1 178 ? -0.042 -6.885 24.684 1.00 55.12 178 LEU A O 1
ATOM 1361 N N . PRO A 1 179 ? -1.369 -8.469 23.806 1.00 55.41 179 PRO A N 1
ATOM 1362 C CA . PRO A 1 179 ? -0.991 -9.452 24.810 1.00 55.41 179 PRO A CA 1
ATOM 1363 C C . PRO A 1 179 ? 0.483 -9.823 24.585 1.00 55.41 179 PRO A C 1
ATOM 1365 O O . PRO A 1 179 ? 0.910 -9.951 23.433 1.00 55.41 179 PRO A O 1
ATOM 1368 N N . ASP A 1 180 ? 1.248 -9.976 25.669 1.00 51.56 180 ASP A N 1
ATOM 1369 C CA . ASP A 1 180 ? 2.663 -10.383 25.696 1.00 51.56 180 ASP A CA 1
ATOM 1370 C C . ASP A 1 180 ? 2.865 -11.783 25.080 1.00 51.56 180 ASP A C 1
ATOM 1372 O O . ASP A 1 180 ? 3.163 -12.754 25.765 1.00 51.56 180 ASP A O 1
ATOM 1376 N N . PHE A 1 181 ? 2.655 -11.945 23.775 1.00 52.44 181 PHE A N 1
ATOM 1377 C CA . PHE A 1 181 ? 2.687 -13.264 23.139 1.00 52.44 181 PHE A CA 1
ATOM 1378 C C . PHE A 1 181 ? 4.074 -13.640 22.610 1.00 52.44 181 PHE A C 1
ATOM 1380 O O . PHE A 1 181 ? 4.320 -14.799 22.297 1.00 52.44 181 PHE A O 1
ATOM 1387 N N . PHE A 1 182 ? 5.000 -12.680 22.537 1.00 50.34 182 PHE A N 1
ATOM 1388 C CA . PHE A 1 182 ? 6.375 -12.910 22.092 1.00 50.34 182 PHE A CA 1
ATOM 1389 C C . PHE A 1 182 ? 7.362 -12.022 22.854 1.00 50.34 182 PHE A C 1
ATOM 1391 O O . PHE A 1 182 ? 8.097 -11.236 22.258 1.00 50.34 182 PHE A O 1
ATOM 1398 N N . GLN A 1 183 ? 7.417 -12.164 24.177 1.00 45.25 183 GLN A N 1
ATOM 1399 C CA . GLN A 1 183 ? 8.675 -11.909 24.875 1.00 45.25 183 GLN A CA 1
ATOM 1400 C C . GLN A 1 183 ? 9.583 -13.111 24.583 1.00 45.25 183 GLN A C 1
ATOM 1402 O O . GLN A 1 183 ? 9.578 -14.113 25.294 1.00 45.25 183 GLN A O 1
ATOM 1407 N N . LEU A 1 184 ? 10.308 -13.060 23.461 1.00 45.31 184 LEU A N 1
ATOM 1408 C CA . LEU A 1 184 ? 11.468 -13.927 23.289 1.00 45.31 184 LEU A CA 1
ATOM 1409 C C . LEU A 1 184 ? 12.490 -13.460 24.322 1.00 45.31 184 LEU A C 1
ATOM 1411 O O . LEU A 1 184 ? 13.153 -12.442 24.123 1.00 45.31 184 LEU A O 1
ATOM 1415 N N . ASN A 1 185 ? 12.553 -14.185 25.439 1.00 41.78 185 ASN A N 1
ATOM 1416 C CA . ASN A 1 185 ? 13.638 -14.087 26.404 1.00 41.78 185 ASN A CA 1
ATOM 1417 C C . ASN A 1 185 ? 14.949 -14.147 25.618 1.00 41.78 185 ASN A C 1
ATOM 1419 O O . ASN A 1 185 ? 15.264 -15.173 25.011 1.00 41.78 185 ASN A O 1
ATOM 1423 N N . THR A 1 186 ? 15.639 -13.012 25.567 1.00 40.41 186 THR A N 1
ATOM 1424 C CA . THR A 1 186 ? 17.009 -12.919 25.067 1.00 40.41 186 THR A CA 1
ATOM 1425 C C . THR A 1 186 ? 17.943 -13.001 26.258 1.00 40.41 186 THR A C 1
ATOM 1427 O O . THR A 1 186 ? 17.579 -12.422 27.309 1.00 40.41 186 THR A O 1
#

Radius of gyration: 24.12 Å; chains: 1; bounding box: 56×57×62 Å

Sequence (186 aa):
MDRLVLEAAKHLHIKEHTVLDGAGKSVKLAAPVECKGIVGSDNRHYILDLMRATPRDVNFNGPNSRFCVLRPELITSFCQTEAETMSKRASNGAVDAPAESVIPTSEDIGSLETSEKNPKSSVIITEKSSSTICENTSEEILLNPNVFTEFKIAGTEEDLSETKRKVKKVKKTTETGLPDFFQLNT

Secondary structure (DSSP, 8-state):
-HHHHHHHHHHTTBPPEEEE-TTS-EEEESS-TT-EEEE-TTS-EEEE-GGGSSPBPTT--STT-TT-B--HHHHHHHHHHHHHHHHHHHHTTS------------------------------------------------B-TTTTSSS-B-S-HHHHHHHHHHHHHHHHHHHHH--S------

Foldseek 3Di:
DQVVLVVVLLVLLADWFWFADPVRDIDTDSADPPWDWDQDPVRDIDIPDCLLRAAAAPVCPDDVPVNRGDDSVLLVVVQVVVVVVVVVVVVPPDDDDDDDDDDDDDDDDDDDDDDDDDDDDDDDPPPPPPPPPPPPPDPRNHAHSCLPPPTGTPDDPVVSVVNVVVSVVSNVVCVVDDDPPDPPPD

pLDDT: mean 70.59, std 24.66, range [21.58, 96.81]